Protein AF-A0A957UHZ8-F1 (afdb_monomer_lite)

pLDDT: mean 93.86, std 7.83, range [33.88, 98.44]

Foldseek 3Di:
DDDDDLLRVLCVVVVHDSQLLVLLVVCVVVVHDLVCCQPPVCVNSVNDHSVSSVSSVVSVVQVVVLVVLLVVLQVLCVVVVNDDPVLNVQSVVDPHPLLNCLSSLVSPDDDDFLQNVLVVLVLQVLLVCVQVVPDDPDDNLVVLVVSDDPSQPHSVSSVVNSVSNNVSVLCSNSVSVVVVVVCCVPPNDDDDDDDPPDDDPD

Sequence (202 aa):
MTILSHNQKIAKELNIPERQVTATAELLDAGNTLPFVARYRKEVTGGLDEEQIRTIQSQLELLRSLDERRTAIIASIEEQGKMTPELLATLNAAETKTALEDLYQPYKPKRRTRASMARERGLQPLADQILFQVRTKLAPEEVAAEFVSAEVPTVADALAGARDIVAELISDNPEVRRITREKALEWGSVSAGKIDDAEDER

Secondary structure (DSSP, 8-state):
-PPPPHHHHHHHHHTS-HHHHHHHHHHHHTT--HHHHHHH-TTTTTS--HHHHHHHHHHHHHHHHHHHHHHHHHHHHHHTT---HHHHHHHHH--SHHHHHHHHGGGS---S-HHHHHHHTT-HHHHHHHHTT---SS-HHHHHHTT--SSS-SHHHHHHHHHHHHHHHHHH-HHHHHHHHHHHHHH--------TT-----

Radius of gyration: 25.81 Å; chains: 1; bounding box: 59×28×70 Å

Structure (mmCIF, N/CA/C/O backbone):
data_AF-A0A957UHZ8-F1
#
_entry.id   AF-A0A957UHZ8-F1
#
loop_
_atom_site.group_PDB
_atom_site.id
_atom_site.type_symbol
_atom_site.label_atom_id
_atom_site.label_alt_id
_atom_site.label_comp_id
_atom_site.label_asym_id
_atom_site.label_entity_id
_atom_site.label_seq_id
_atom_site.pdbx_PDB_ins_code
_atom_site.Cartn_x
_atom_site.Cartn_y
_atom_site.Cartn_z
_atom_site.occupancy
_atom_site.B_iso_or_equiv
_atom_site.auth_seq_id
_atom_site.auth_comp_id
_atom_site.auth_asym_id
_atom_site.auth_atom_id
_atom_site.pdbx_PDB_model_num
ATOM 1 N N . MET A 1 1 ? 9.139 12.518 18.756 1.00 33.88 1 MET A N 1
ATOM 2 C CA . MET A 1 1 ? 7.664 12.439 18.808 1.00 33.88 1 MET A CA 1
ATOM 3 C C . MET A 1 1 ? 7.302 11.094 19.404 1.00 33.88 1 MET A C 1
ATOM 5 O O . MET A 1 1 ? 7.764 10.088 18.886 1.00 33.88 1 MET A O 1
ATOM 9 N N . THR A 1 2 ? 6.578 11.070 20.519 1.00 38.53 2 THR A N 1
ATOM 10 C CA . THR A 1 2 ? 6.126 9.818 21.140 1.00 38.53 2 THR A CA 1
ATOM 11 C C . THR A 1 2 ? 5.015 9.231 20.277 1.00 38.53 2 THR A C 1
ATOM 13 O O . THR A 1 2 ? 4.026 9.914 20.014 1.00 38.53 2 THR A O 1
ATOM 16 N N . ILE A 1 3 ? 5.186 8.000 19.798 1.00 56.94 3 ILE A N 1
ATOM 17 C CA . ILE A 1 3 ? 4.116 7.273 19.111 1.00 56.94 3 ILE A CA 1
ATOM 18 C C . ILE A 1 3 ? 3.029 7.010 20.158 1.00 56.94 3 ILE A C 1
ATOM 20 O O . ILE A 1 3 ? 3.291 6.351 21.161 1.00 56.94 3 ILE A O 1
ATOM 24 N N . LEU A 1 4 ? 1.838 7.581 19.957 1.00 71.00 4 LEU A N 1
ATOM 25 C CA . LEU A 1 4 ? 0.684 7.328 20.823 1.00 71.00 4 LEU A CA 1
ATOM 26 C C . LEU A 1 4 ? 0.333 5.837 20.777 1.00 71.00 4 LEU A C 1
ATOM 28 O O . LEU A 1 4 ? 0.300 5.248 19.691 1.00 71.00 4 LEU A O 1
ATOM 32 N N . SER A 1 5 ? 0.028 5.248 21.935 1.00 88.44 5 SER A N 1
ATOM 33 C CA . SER A 1 5 ? -0.507 3.884 22.002 1.00 88.44 5 SER A CA 1
ATOM 34 C C . SER A 1 5 ? -1.842 3.793 21.246 1.00 88.44 5 SER A C 1
ATOM 36 O O . SER A 1 5 ? -2.518 4.805 21.035 1.00 88.44 5 SER A O 1
ATOM 38 N N . HIS A 1 6 ? -2.264 2.588 20.847 1.00 93.06 6 HIS A N 1
ATOM 39 C CA . HIS A 1 6 ? -3.578 2.406 20.211 1.00 93.06 6 HIS A CA 1
ATOM 40 C C . HIS A 1 6 ? -4.708 2.974 21.071 1.00 93.06 6 HIS A C 1
ATOM 42 O O . HIS A 1 6 ? -5.556 3.707 20.567 1.00 93.06 6 HIS A O 1
ATOM 48 N N . ASN A 1 7 ? -4.652 2.735 22.381 1.00 94.25 7 ASN A N 1
ATOM 49 C CA . ASN A 1 7 ? -5.656 3.230 23.315 1.00 94.25 7 ASN A CA 1
ATOM 50 C C . ASN A 1 7 ? -5.695 4.763 23.342 1.00 94.25 7 ASN A C 1
ATOM 52 O O . ASN A 1 7 ? -6.776 5.341 23.345 1.00 94.25 7 ASN A O 1
ATOM 56 N N . GLN A 1 8 ? -4.537 5.429 23.286 1.00 94.12 8 GLN A N 1
ATOM 57 C CA . GLN A 1 8 ? -4.450 6.892 23.226 1.00 94.12 8 GLN A CA 1
ATOM 58 C C . GLN A 1 8 ? -5.010 7.471 21.929 1.00 94.12 8 GLN A C 1
ATOM 60 O O . GLN A 1 8 ? -5.693 8.496 21.964 1.00 94.12 8 GLN A O 1
ATOM 65 N N . LYS A 1 9 ? -4.730 6.829 20.788 1.00 92.69 9 LYS A N 1
ATOM 66 C CA . LYS A 1 9 ? -5.278 7.246 19.489 1.00 92.69 9 LYS A CA 1
ATOM 67 C C . LYS A 1 9 ? -6.803 7.172 19.502 1.00 92.69 9 LYS A C 1
ATOM 69 O O . LYS A 1 9 ? -7.460 8.176 19.249 1.00 92.69 9 LYS A O 1
ATOM 74 N N . ILE A 1 10 ? -7.345 6.028 19.914 1.00 95.19 10 ILE A N 1
ATOM 75 C CA . ILE A 1 10 ? -8.792 5.792 19.991 1.00 95.19 10 ILE A CA 1
ATOM 76 C C . ILE A 1 10 ? -9.453 6.744 20.991 1.00 95.19 10 ILE A C 1
ATOM 78 O O . ILE A 1 10 ? -10.485 7.336 20.692 1.00 95.19 10 ILE A O 1
ATOM 82 N N . ALA A 1 11 ? -8.849 6.942 22.164 1.00 95.75 11 ALA A N 1
ATOM 83 C CA . ALA A 1 11 ? -9.354 7.863 23.178 1.00 95.75 11 ALA A CA 1
ATOM 84 C C . ALA A 1 11 ? -9.486 9.292 22.639 1.00 95.75 11 ALA A C 1
ATOM 86 O O . ALA A 1 11 ? -10.496 9.958 22.867 1.00 95.75 11 ALA A O 1
ATOM 87 N N . LYS A 1 12 ? -8.483 9.748 21.881 1.00 94.38 12 LYS A N 1
ATOM 88 C CA . LYS A 1 12 ? -8.491 11.065 21.244 1.00 94.38 12 LYS A CA 1
ATOM 89 C C . LYS A 1 12 ? -9.538 11.163 20.131 1.00 94.38 12 LYS A C 1
ATOM 91 O O . LYS A 1 12 ? -10.229 12.172 20.065 1.00 94.38 12 LYS A O 1
ATOM 96 N N . GLU A 1 13 ? -9.659 10.144 19.282 1.00 92.19 13 GLU A N 1
ATOM 97 C CA . GLU A 1 13 ? -10.640 10.102 18.186 1.00 92.19 13 GLU A CA 1
ATOM 98 C C . GLU A 1 13 ? -12.085 10.090 18.692 1.00 92.19 13 GLU A C 1
ATOM 100 O O . GLU A 1 13 ? -12.929 10.809 18.166 1.00 92.19 13 GLU A O 1
ATOM 105 N N . LEU A 1 14 ? -12.360 9.310 19.738 1.00 92.88 14 LEU A N 1
ATOM 106 C CA . LEU A 1 14 ? -13.695 9.179 20.328 1.00 92.88 14 LEU A CA 1
ATOM 107 C C . LEU A 1 14 ? -13.991 10.238 21.395 1.00 92.88 14 LEU A C 1
ATOM 109 O O . LEU A 1 14 ? -15.103 10.284 21.914 1.00 92.88 14 LEU A O 1
ATOM 113 N N . ASN A 1 15 ? -13.012 11.087 21.721 1.00 94.94 15 ASN A N 1
ATOM 114 C CA . ASN A 1 15 ? -13.095 12.093 22.777 1.00 94.94 15 ASN A CA 1
ATOM 115 C C . ASN A 1 15 ? -13.554 11.506 24.132 1.00 94.94 15 ASN A C 1
ATOM 117 O O . ASN A 1 15 ? -14.429 12.052 24.808 1.00 94.94 15 ASN A O 1
ATOM 121 N N . ILE A 1 16 ? -12.953 10.381 24.531 1.00 95.00 16 ILE A N 1
ATOM 122 C CA . ILE A 1 16 ? -13.201 9.698 25.810 1.00 95.00 16 ILE A CA 1
ATOM 123 C C . ILE A 1 16 ? -11.889 9.482 26.581 1.00 95.00 16 ILE A C 1
ATOM 125 O O . ILE A 1 16 ? -10.815 9.451 25.983 1.00 95.00 16 ILE A O 1
ATOM 129 N N . PRO A 1 17 ? -11.926 9.319 27.916 1.00 95.81 17 PRO A N 1
ATOM 130 C CA . PRO A 1 17 ? -10.731 9.025 28.701 1.00 95.81 17 PRO A CA 1
ATOM 131 C C . PRO A 1 17 ? -9.998 7.748 28.254 1.00 95.81 17 PRO A C 1
ATOM 133 O O . PRO A 1 17 ? -10.604 6.681 28.167 1.00 95.81 17 PRO A O 1
ATOM 136 N N . GLU A 1 18 ? -8.668 7.818 28.112 1.00 95.75 18 GLU A N 1
ATOM 137 C CA . GLU A 1 18 ? -7.808 6.667 27.765 1.00 95.75 18 GLU A CA 1
ATOM 138 C C . GLU A 1 18 ? -8.056 5.452 28.666 1.00 95.75 18 GLU A C 1
ATOM 140 O O . GLU A 1 18 ? -8.147 4.328 28.182 1.00 95.75 18 GLU A O 1
ATOM 145 N N . ARG A 1 19 ? -8.261 5.678 29.970 1.00 95.81 19 ARG A N 1
ATOM 146 C CA . ARG A 1 19 ? -8.573 4.612 30.935 1.00 95.81 19 ARG A CA 1
ATOM 147 C C . ARG A 1 19 ? -9.793 3.769 30.544 1.00 95.81 19 ARG A C 1
ATOM 149 O O . ARG A 1 19 ? -9.798 2.576 30.819 1.00 95.81 19 ARG A O 1
ATOM 156 N N . GLN A 1 20 ? -10.811 4.368 29.916 1.00 96.12 20 GLN A N 1
ATOM 157 C CA . GLN A 1 20 ? -12.017 3.649 29.494 1.00 96.12 20 GLN A CA 1
ATOM 158 C C . GLN A 1 20 ? -11.725 2.764 28.283 1.00 96.12 20 GLN A C 1
ATOM 160 O O . GLN A 1 20 ? -12.187 1.625 28.227 1.00 96.12 20 GLN A O 1
ATOM 165 N N . VAL A 1 21 ? -10.909 3.260 27.348 1.00 97.06 21 VAL A N 1
ATOM 166 C CA . VAL A 1 21 ? -10.443 2.483 26.195 1.00 97.06 21 VAL A CA 1
ATOM 167 C C . VAL A 1 21 ? -9.577 1.318 26.657 1.00 97.06 21 VAL A C 1
ATOM 169 O O . VAL A 1 21 ? -9.840 0.188 26.261 1.00 97.06 21 VAL A O 1
ATOM 172 N N . THR A 1 22 ? -8.608 1.563 27.544 1.00 96.25 22 THR A N 1
ATOM 173 C CA . THR A 1 22 ? -7.728 0.522 28.095 1.00 96.25 22 THR A CA 1
ATOM 174 C C . THR A 1 22 ? -8.520 -0.568 28.813 1.00 96.25 22 THR A C 1
ATOM 176 O O . THR A 1 22 ? -8.363 -1.738 28.482 1.00 96.25 22 THR A O 1
ATOM 179 N N . ALA A 1 23 ? -9.437 -0.202 29.713 1.00 96.25 23 ALA A N 1
ATOM 180 C CA . ALA A 1 23 ? -10.270 -1.174 30.422 1.00 96.25 23 ALA A CA 1
ATOM 181 C C . ALA A 1 23 ? -11.162 -1.992 29.470 1.00 96.25 23 ALA A C 1
ATOM 183 O O . ALA A 1 23 ? -11.349 -3.195 29.651 1.00 96.25 23 ALA A O 1
ATOM 184 N N . THR A 1 24 ? -11.707 -1.351 28.431 1.00 96.62 24 THR A N 1
ATOM 185 C CA . THR A 1 24 ? -12.509 -2.037 27.408 1.00 96.62 24 THR A CA 1
ATOM 186 C C . THR A 1 24 ? -11.651 -2.995 26.582 1.00 96.62 24 THR A C 1
ATOM 188 O O . THR A 1 24 ? -12.060 -4.134 26.368 1.00 96.62 24 THR A O 1
ATOM 191 N N . ALA A 1 25 ? -10.453 -2.572 26.168 1.00 95.94 25 ALA A N 1
ATOM 192 C CA . ALA A 1 25 ? -9.502 -3.397 25.427 1.00 95.94 25 ALA A CA 1
ATOM 193 C C . ALA A 1 25 ? -9.112 -4.655 26.217 1.00 95.94 25 ALA A C 1
ATOM 195 O O . ALA A 1 25 ? -9.221 -5.755 25.690 1.00 95.94 25 ALA A O 1
ATOM 196 N N . GLU A 1 26 ? -8.756 -4.510 27.498 1.00 96.88 26 GLU A N 1
ATOM 197 C CA . GLU A 1 26 ? -8.402 -5.634 28.379 1.00 96.88 26 GLU A CA 1
ATOM 198 C C . GLU A 1 26 ? -9.543 -6.652 28.514 1.00 96.88 26 GLU A C 1
ATOM 200 O O . GLU A 1 26 ? -9.316 -7.862 28.490 1.00 96.88 26 GLU A O 1
ATOM 205 N N . LEU A 1 27 ? -10.789 -6.179 28.624 1.00 97.00 27 LEU A N 1
ATOM 206 C CA . LEU A 1 27 ? -11.956 -7.057 28.689 1.00 97.00 27 LEU A CA 1
ATOM 207 C C . LEU A 1 27 ? -12.171 -7.820 27.376 1.00 97.00 27 LEU A C 1
ATOM 209 O O . LEU A 1 27 ? -12.429 -9.025 27.417 1.00 97.00 27 LEU A O 1
ATOM 213 N N . LEU A 1 28 ? -12.064 -7.146 26.230 1.00 95.62 28 LEU A N 1
ATOM 214 C CA . LEU A 1 28 ? -12.201 -7.777 24.914 1.00 95.62 28 LEU A CA 1
ATOM 215 C C . LEU A 1 28 ? -11.072 -8.790 24.659 1.00 95.62 28 LEU A C 1
ATOM 217 O O . LEU A 1 28 ? -11.343 -9.907 24.225 1.00 95.62 28 LEU A O 1
ATOM 221 N N . ASP A 1 29 ? -9.833 -8.448 25.016 1.00 94.88 29 ASP A N 1
ATOM 222 C CA . ASP A 1 29 ? -8.658 -9.319 24.884 1.00 94.88 29 ASP A CA 1
ATOM 223 C C . ASP A 1 29 ? -8.744 -10.562 25.780 1.00 94.88 29 ASP A C 1
ATOM 225 O O . ASP A 1 29 ? -8.282 -11.638 25.406 1.00 94.88 29 ASP A O 1
ATOM 229 N N . ALA A 1 30 ? -9.407 -10.451 26.935 1.00 96.25 30 ALA A N 1
ATOM 230 C CA . ALA A 1 30 ? -9.733 -11.586 27.797 1.00 96.25 30 ALA A CA 1
ATOM 231 C C . ALA A 1 30 ? -10.861 -12.487 27.239 1.00 96.25 30 ALA A C 1
ATOM 233 O O . ALA A 1 30 ? -11.326 -13.393 27.932 1.00 96.25 30 ALA A O 1
ATOM 234 N N . GLY A 1 31 ? -11.327 -12.244 26.009 1.00 95.38 31 GLY A N 1
ATOM 235 C CA . GLY A 1 31 ? -12.342 -13.044 25.322 1.00 95.38 31 GLY A CA 1
ATOM 236 C C . GLY A 1 31 ? -13.781 -12.717 25.723 1.00 95.38 31 GLY A C 1
ATOM 237 O O . GLY A 1 31 ? -14.696 -13.479 25.403 1.00 95.38 31 GLY A O 1
ATOM 238 N N . ASN A 1 32 ? -14.018 -11.605 26.429 1.00 96.69 32 ASN A N 1
ATOM 239 C CA . ASN A 1 32 ? -15.379 -11.201 26.769 1.00 96.69 32 ASN A CA 1
ATOM 240 C C . ASN A 1 32 ? -16.107 -10.682 25.526 1.00 96.69 32 ASN A C 1
ATOM 242 O O . ASN A 1 32 ? -15.601 -9.836 24.794 1.00 96.69 32 ASN A O 1
ATOM 246 N N . THR A 1 33 ? -17.340 -11.145 25.319 1.00 95.94 33 THR A N 1
ATOM 247 C CA . THR A 1 33 ? -18.163 -10.666 24.202 1.00 95.94 33 THR A CA 1
ATOM 248 C C . THR A 1 33 ? -18.635 -9.232 24.430 1.00 95.94 33 THR A C 1
ATOM 250 O O . THR A 1 33 ? -18.906 -8.819 25.560 1.00 95.94 33 THR A O 1
ATOM 253 N N . LEU A 1 34 ? -18.818 -8.487 23.344 1.00 94.38 34 LEU A N 1
ATOM 254 C CA . LEU A 1 34 ? -19.314 -7.115 23.383 1.00 94.38 34 LEU A CA 1
ATOM 255 C C . LEU A 1 34 ? -20.647 -6.965 24.158 1.00 94.38 34 LEU A C 1
ATOM 257 O O . LEU A 1 34 ? -20.700 -6.113 25.050 1.00 94.38 34 LEU A O 1
ATOM 261 N N . PRO A 1 35 ? -21.684 -7.815 23.955 1.00 94.88 35 PRO A N 1
ATOM 262 C CA . PRO A 1 35 ? -22.909 -7.738 24.755 1.00 94.88 35 PRO A CA 1
ATOM 263 C C . PRO A 1 35 ? -22.677 -8.002 26.247 1.00 94.88 35 PRO A C 1
ATOM 265 O O . PRO A 1 35 ? -23.354 -7.415 27.092 1.00 94.88 35 PRO A O 1
ATOM 268 N N . PHE A 1 36 ? -21.720 -8.871 26.593 1.00 96.62 36 PHE A N 1
ATOM 269 C CA . PHE A 1 36 ? -21.365 -9.131 2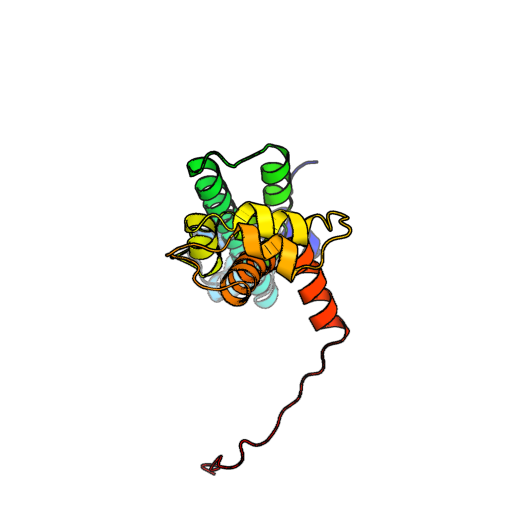7.987 1.00 96.62 36 PHE A CA 1
ATOM 270 C C . PHE A 1 36 ? -20.691 -7.914 28.629 1.00 96.62 36 PHE A C 1
ATOM 272 O O . PHE A 1 36 ? -21.067 -7.522 29.734 1.00 96.62 36 PHE A O 1
ATOM 279 N N . VAL A 1 37 ? -19.737 -7.286 27.938 1.00 96.38 37 VAL A N 1
ATOM 280 C CA . VAL A 1 37 ? -19.046 -6.086 28.431 1.00 96.38 37 VAL A CA 1
ATOM 281 C C . VAL A 1 37 ? -20.041 -4.941 28.639 1.00 96.38 37 VAL A C 1
ATOM 283 O O . VAL A 1 37 ? -20.096 -4.379 29.734 1.00 96.38 37 VAL A O 1
ATOM 286 N N . ALA A 1 38 ? -20.889 -4.664 27.644 1.00 95.06 38 ALA A N 1
ATOM 287 C CA . ALA A 1 38 ? -21.876 -3.584 27.700 1.00 95.06 38 ALA A CA 1
ATOM 288 C C . ALA A 1 38 ? -22.896 -3.756 28.843 1.00 95.06 38 ALA A C 1
ATOM 290 O O . ALA A 1 38 ? -23.311 -2.777 29.464 1.00 95.06 38 ALA A O 1
ATOM 291 N N . ARG A 1 39 ? -23.292 -5.000 29.155 1.00 94.75 39 ARG A N 1
ATOM 292 C CA . ARG A 1 39 ? -24.293 -5.290 30.198 1.00 94.75 39 ARG A CA 1
ATOM 293 C C . ARG A 1 39 ? -23.704 -5.445 31.597 1.00 94.75 39 ARG A C 1
ATOM 295 O O . ARG A 1 39 ? -24.297 -4.957 32.553 1.00 94.75 39 ARG A O 1
ATOM 302 N N . TYR A 1 40 ? -22.573 -6.137 31.732 1.00 96.44 40 TYR A N 1
ATOM 303 C CA . TYR A 1 40 ? -22.076 -6.616 33.031 1.00 96.44 40 TYR A CA 1
ATOM 304 C C . TYR A 1 40 ? -20.762 -5.969 33.480 1.00 96.44 40 TYR A C 1
ATOM 306 O O . TYR A 1 40 ? -20.332 -6.188 34.613 1.00 96.44 40 TYR A O 1
ATOM 314 N N . ARG A 1 41 ? -20.104 -5.173 32.627 1.00 96.62 41 ARG A N 1
ATOM 315 C CA . ARG A 1 41 ? -18.826 -4.505 32.942 1.00 96.62 41 ARG A CA 1
ATOM 316 C C . ARG A 1 41 ? -18.894 -2.982 32.844 1.00 96.62 41 ARG A C 1
ATOM 318 O O . ARG A 1 41 ? -17.856 -2.332 32.781 1.00 96.62 41 ARG A O 1
ATOM 325 N N . LYS A 1 42 ? -20.099 -2.414 32.921 1.00 93.44 42 LYS A N 1
ATOM 326 C CA . LYS A 1 42 ? -20.349 -0.973 32.779 1.00 93.44 42 LYS A CA 1
ATOM 327 C C . LYS A 1 42 ? -19.543 -0.104 33.754 1.00 93.44 42 LYS A C 1
ATOM 329 O O . LYS A 1 42 ? -19.023 0.929 33.358 1.00 93.44 42 LYS A O 1
ATOM 334 N N . GLU A 1 43 ? -19.378 -0.539 35.002 1.00 93.69 43 GLU A N 1
ATOM 335 C CA . GLU A 1 43 ? -18.558 0.185 35.989 1.00 93.69 43 GLU A CA 1
ATOM 336 C C . GLU A 1 43 ? -17.068 0.195 35.617 1.00 93.69 43 GLU A C 1
ATOM 338 O O . GLU A 1 43 ? -16.384 1.204 35.766 1.00 93.69 43 GLU A O 1
ATOM 343 N N . VAL A 1 44 ? -16.571 -0.921 35.073 1.00 92.88 44 VAL A N 1
ATOM 344 C CA . VAL A 1 44 ? -15.162 -1.089 34.682 1.00 92.88 44 VAL A CA 1
ATOM 345 C C . VAL A 1 44 ? -14.845 -0.264 33.434 1.00 92.88 44 VAL A C 1
ATOM 347 O O . VAL A 1 44 ? -13.798 0.371 33.364 1.00 92.88 44 VAL A O 1
ATOM 350 N N . THR A 1 45 ? -15.771 -0.212 32.472 1.00 93.81 45 THR A N 1
ATOM 351 C CA . THR A 1 45 ? -15.643 0.619 31.265 1.00 93.81 45 THR A CA 1
ATOM 352 C C . THR A 1 45 ? -15.966 2.095 31.519 1.00 93.81 45 THR A C 1
ATOM 354 O O . THR A 1 45 ? -15.784 2.926 30.635 1.00 93.81 45 THR A O 1
ATOM 357 N N . GLY A 1 46 ? -16.427 2.458 32.720 1.00 93.19 46 GLY A N 1
ATOM 358 C CA . GLY A 1 46 ? -16.796 3.827 33.075 1.00 93.19 46 GLY A CA 1
ATOM 359 C C . GLY A 1 46 ? -18.069 4.322 32.384 1.00 93.19 46 GLY A C 1
ATOM 360 O O . GLY A 1 46 ? -18.183 5.513 32.108 1.00 93.19 46 GLY A O 1
ATOM 361 N N . GLY A 1 47 ? -19.012 3.425 32.101 1.00 93.75 47 GLY A N 1
ATOM 362 C CA . GLY A 1 47 ? -20.340 3.770 31.604 1.00 93.75 47 GLY A CA 1
ATOM 363 C C . GLY A 1 47 ? -20.536 3.657 30.095 1.00 93.75 47 GLY A C 1
ATOM 364 O O . GLY A 1 47 ? -21.632 3.994 29.651 1.00 93.75 47 GLY A O 1
ATOM 365 N N . LEU A 1 48 ? -19.534 3.186 29.341 1.00 95.56 48 LEU A N 1
ATOM 366 C CA . LEU A 1 48 ? -19.613 3.082 27.879 1.00 95.56 48 LEU A CA 1
ATOM 367 C C . LEU A 1 48 ? -20.790 2.212 27.424 1.00 95.56 48 LEU A C 1
ATOM 369 O O . LEU A 1 48 ? -21.057 1.156 28.008 1.00 95.56 48 LEU A O 1
ATOM 373 N N . ASP A 1 49 ? -21.470 2.662 26.373 1.00 94.19 49 ASP A N 1
ATOM 374 C CA . ASP A 1 49 ? -22.555 1.920 25.739 1.00 94.19 49 ASP A CA 1
ATOM 375 C C . ASP A 1 49 ? -22.056 0.915 24.685 1.00 94.19 49 ASP A C 1
ATOM 377 O O . ASP A 1 49 ? -20.862 0.782 24.400 1.00 94.19 49 ASP A O 1
ATOM 381 N N . GLU A 1 50 ? -22.998 0.153 24.131 1.00 95.31 50 GLU A N 1
ATOM 382 C CA . GLU A 1 50 ? -22.708 -0.912 23.175 1.00 95.31 50 GLU A CA 1
ATOM 383 C C . GLU A 1 50 ? -22.068 -0.397 21.871 1.00 95.31 50 GLU A C 1
ATOM 385 O O . GLU A 1 50 ? -21.186 -1.054 21.313 1.00 95.31 50 GLU A O 1
ATOM 390 N N . GLU A 1 51 ? -22.481 0.775 21.389 1.00 95.38 51 GLU A N 1
ATOM 391 C CA . GLU A 1 51 ? -21.979 1.375 20.151 1.00 95.38 51 GLU A CA 1
ATOM 392 C C . GLU A 1 51 ? -20.557 1.920 20.337 1.00 95.38 51 GLU A C 1
ATOM 394 O O . GLU A 1 51 ? -19.677 1.695 19.499 1.00 95.38 51 GLU A O 1
ATOM 399 N N . GLN A 1 52 ? -20.289 2.547 21.482 1.00 95.44 52 GLN A N 1
ATOM 400 C CA . GLN A 1 52 ? -18.954 3.002 21.859 1.00 95.44 52 GLN A CA 1
ATOM 401 C C . GLN A 1 52 ? -17.981 1.826 21.991 1.00 95.44 52 GLN A C 1
ATOM 403 O O . GLN A 1 52 ? -16.882 1.872 21.435 1.00 95.44 52 GLN A O 1
ATOM 408 N N . ILE A 1 53 ? -18.387 0.741 22.662 1.00 96.62 53 ILE A N 1
ATOM 409 C CA . ILE A 1 53 ? -17.563 -0.472 22.794 1.00 96.62 53 ILE A CA 1
ATOM 410 C C . ILE A 1 53 ? -17.299 -1.102 21.419 1.00 96.62 53 ILE A C 1
ATOM 412 O O . ILE A 1 53 ? -16.164 -1.483 21.136 1.00 96.62 53 ILE A O 1
ATOM 416 N N . ARG A 1 54 ? -18.308 -1.162 20.536 1.00 97.06 54 ARG A N 1
ATOM 417 C CA . ARG A 1 54 ? -18.154 -1.646 19.150 1.00 97.06 54 ARG A CA 1
ATOM 418 C C . ARG A 1 54 ? -17.133 -0.833 18.367 1.00 97.06 54 ARG A C 1
ATOM 420 O O . ARG A 1 54 ? -16.320 -1.396 17.633 1.00 97.06 54 ARG A O 1
ATOM 427 N N . THR A 1 55 ? -17.181 0.484 18.525 1.00 96.88 55 THR A N 1
ATOM 428 C CA . THR A 1 55 ? -16.267 1.404 17.848 1.00 96.88 55 THR A CA 1
ATOM 429 C C . THR A 1 55 ? -14.839 1.218 18.357 1.00 96.88 55 THR A C 1
ATOM 431 O O . THR A 1 55 ? -13.925 1.073 17.549 1.00 96.88 55 THR A O 1
ATOM 434 N N . ILE A 1 56 ? -14.645 1.116 19.678 1.00 96.81 56 ILE A N 1
ATOM 435 C CA . ILE A 1 56 ? -13.339 0.805 20.282 1.00 96.81 56 ILE A CA 1
ATOM 436 C C . ILE A 1 56 ? -12.800 -0.525 19.750 1.00 96.81 56 ILE A C 1
ATOM 438 O O . ILE A 1 56 ? -11.654 -0.577 19.311 1.00 96.81 56 ILE A O 1
ATOM 442 N N . GLN A 1 57 ? -13.621 -1.580 19.749 1.00 96.56 57 GLN A N 1
ATOM 443 C CA . GLN A 1 57 ? -13.236 -2.894 19.235 1.00 96.56 57 GLN A CA 1
ATOM 444 C C . GLN A 1 57 ? -12.762 -2.804 17.778 1.00 96.56 57 GLN A C 1
ATOM 446 O O . GLN A 1 57 ? -11.660 -3.243 17.457 1.00 96.56 57 GLN A O 1
ATOM 451 N N . SER A 1 58 ? -13.566 -2.183 16.915 1.00 96.38 58 SER A N 1
ATOM 452 C CA . SER A 1 58 ? -13.270 -2.070 15.482 1.00 96.38 58 SER A CA 1
ATOM 453 C C . SER A 1 58 ? -11.984 -1.276 15.227 1.00 96.38 58 SER A C 1
ATOM 455 O O . SER A 1 58 ? -11.156 -1.680 14.410 1.00 96.38 58 SER A O 1
ATOM 457 N N . GLN A 1 59 ? -11.769 -0.176 15.958 1.00 95.44 59 GLN A N 1
ATOM 458 C CA . GLN A 1 59 ? -10.549 0.626 15.836 1.00 95.44 59 GLN A CA 1
ATOM 459 C C . GLN A 1 59 ? -9.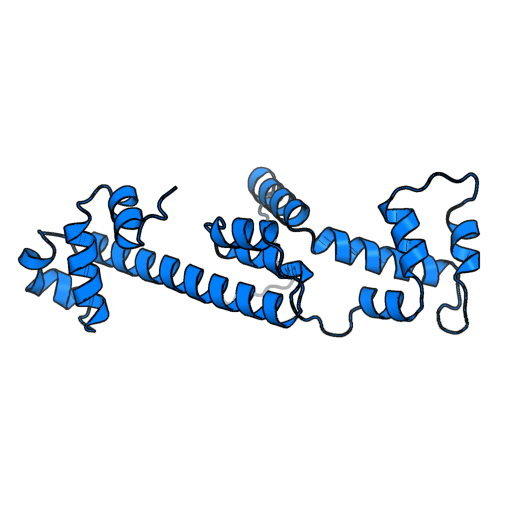313 -0.110 16.373 1.00 95.44 59 GLN A C 1
ATOM 461 O O . GLN A 1 59 ? -8.244 -0.025 15.769 1.00 95.44 59 GLN A O 1
ATOM 466 N N . LEU A 1 60 ? -9.437 -0.869 17.469 1.00 95.25 60 LEU A N 1
ATOM 467 C CA . LEU A 1 60 ? -8.349 -1.714 17.976 1.00 95.25 60 LEU A CA 1
ATOM 468 C C . LEU A 1 60 ? -7.947 -2.770 16.947 1.00 95.25 60 LEU A C 1
ATOM 470 O O . LEU A 1 60 ? -6.759 -2.926 16.668 1.00 95.25 60 LEU A O 1
ATOM 474 N N . GLU A 1 61 ? -8.919 -3.473 16.367 1.00 94.88 61 GLU A N 1
ATOM 475 C CA . GLU A 1 61 ? -8.690 -4.476 15.322 1.00 94.88 61 GLU A CA 1
ATOM 476 C C . GLU A 1 61 ? -8.032 -3.851 14.080 1.00 94.88 61 GLU A C 1
ATOM 478 O O . GLU A 1 61 ? -7.064 -4.394 13.532 1.00 94.88 61 GLU A O 1
ATOM 483 N N . LEU A 1 62 ? -8.487 -2.667 13.660 1.00 94.44 62 LEU A N 1
ATOM 484 C CA . LEU A 1 62 ? -7.897 -1.929 12.545 1.00 94.44 62 LEU A CA 1
ATOM 485 C C . LEU A 1 62 ? -6.432 -1.553 12.812 1.00 94.44 62 LEU A C 1
ATOM 487 O O . LEU A 1 62 ? -5.574 -1.818 11.969 1.00 94.44 62 LEU A O 1
ATOM 491 N N . LEU A 1 63 ? -6.140 -0.963 13.972 1.00 94.44 63 LEU A N 1
ATOM 492 C CA . LEU A 1 63 ? -4.793 -0.519 14.338 1.00 94.44 63 LEU A CA 1
ATOM 493 C C . LEU A 1 63 ? -3.835 -1.699 14.544 1.00 94.44 63 LEU A C 1
ATOM 495 O O . LEU A 1 63 ? -2.712 -1.673 14.048 1.00 94.44 63 LEU A O 1
ATOM 499 N N . ARG A 1 64 ? -4.282 -2.778 15.197 1.00 94.88 64 ARG A N 1
ATOM 500 C CA . ARG A 1 64 ? -3.485 -4.008 15.355 1.00 94.88 64 ARG A CA 1
ATOM 501 C C . ARG A 1 64 ? -3.155 -4.638 14.011 1.00 94.88 64 ARG A C 1
ATOM 503 O O . ARG A 1 64 ? -1.996 -4.920 13.734 1.00 94.88 64 ARG A O 1
ATOM 510 N N . SER A 1 65 ? -4.148 -4.777 13.137 1.00 95.88 65 SER A N 1
ATOM 511 C CA . SER A 1 65 ? -3.919 -5.342 11.806 1.00 95.88 65 SER A CA 1
ATOM 512 C C . SER A 1 65 ? -3.075 -4.435 10.899 1.00 95.88 65 SER A C 1
ATOM 514 O O . SER A 1 65 ? -2.428 -4.924 9.973 1.00 95.88 65 SER A O 1
ATOM 516 N N . LEU A 1 66 ? -3.057 -3.118 11.139 1.00 95.94 66 LEU A N 1
ATOM 517 C CA . LEU A 1 66 ? -2.113 -2.196 10.504 1.00 95.94 66 LEU A CA 1
ATOM 518 C C . LEU A 1 66 ? -0.676 -2.470 10.974 1.00 95.94 66 LEU A C 1
ATOM 520 O O . LEU A 1 66 ? 0.219 -2.588 10.138 1.00 95.94 66 LEU A O 1
ATOM 524 N N . ASP A 1 67 ? -0.460 -2.604 12.282 1.00 95.75 67 ASP A N 1
ATOM 525 C CA . ASP A 1 67 ? 0.851 -2.870 12.884 1.00 95.75 67 ASP A CA 1
ATOM 526 C C . ASP A 1 67 ? 1.415 -4.241 12.492 1.00 95.75 67 ASP A C 1
ATOM 528 O O . ASP A 1 67 ? 2.589 -4.354 12.127 1.00 95.75 67 ASP A O 1
ATOM 532 N N . GLU A 1 68 ? 0.576 -5.278 12.493 1.00 96.94 68 GLU A N 1
ATOM 533 C CA . GLU A 1 68 ? 0.927 -6.613 11.997 1.00 96.94 68 GLU A CA 1
ATOM 534 C C . GLU A 1 68 ? 1.380 -6.545 10.539 1.00 96.94 68 GLU A C 1
ATOM 536 O O . GLU A 1 68 ? 2.436 -7.070 10.172 1.00 96.94 68 GLU A O 1
ATOM 541 N N . ARG A 1 69 ? 0.614 -5.837 9.699 1.00 97.69 69 ARG A N 1
ATOM 542 C CA . ARG A 1 69 ? 0.955 -5.690 8.287 1.00 97.69 69 ARG A CA 1
ATOM 543 C C . ARG A 1 69 ? 2.238 -4.887 8.090 1.00 97.69 69 ARG A C 1
ATOM 545 O O . ARG A 1 69 ? 3.061 -5.283 7.265 1.00 97.69 69 ARG A O 1
ATOM 552 N N . ARG A 1 70 ? 2.437 -3.810 8.857 1.00 98.00 70 ARG A N 1
ATOM 553 C CA . ARG A 1 70 ? 3.675 -3.015 8.851 1.00 98.00 70 ARG A CA 1
ATOM 554 C C . ARG A 1 70 ? 4.876 -3.890 9.189 1.00 98.00 70 ARG A C 1
ATOM 556 O O . ARG A 1 70 ? 5.859 -3.870 8.456 1.00 98.00 70 ARG A O 1
ATOM 563 N N . THR A 1 71 ? 4.770 -4.690 10.245 1.00 98.00 71 THR A N 1
ATOM 564 C CA . THR A 1 71 ? 5.836 -5.592 10.701 1.00 98.00 71 THR A CA 1
ATOM 565 C C . THR A 1 71 ? 6.197 -6.610 9.621 1.00 98.00 71 THR A C 1
ATOM 567 O O . THR A 1 71 ? 7.371 -6.778 9.300 1.00 98.00 71 THR A O 1
ATOM 570 N N . ALA A 1 72 ? 5.195 -7.231 8.991 1.00 98.00 72 ALA A N 1
ATOM 571 C CA . ALA A 1 72 ? 5.413 -8.179 7.899 1.00 98.00 72 ALA A CA 1
ATOM 572 C C . ALA A 1 72 ? 6.088 -7.533 6.673 1.00 98.00 72 ALA A C 1
ATOM 574 O O . ALA A 1 72 ? 6.957 -8.141 6.050 1.00 98.00 72 ALA A O 1
ATOM 575 N N . ILE A 1 73 ? 5.704 -6.299 6.328 1.00 98.06 73 ILE A N 1
ATOM 576 C CA . ILE A 1 73 ? 6.311 -5.537 5.228 1.00 98.06 73 ILE A CA 1
ATOM 577 C C . ILE A 1 73 ? 7.770 -5.196 5.539 1.00 98.06 73 ILE A C 1
ATOM 579 O O . ILE A 1 73 ? 8.633 -5.439 4.698 1.00 98.06 73 ILE A O 1
ATOM 583 N N . ILE A 1 74 ? 8.049 -4.672 6.736 1.00 98.19 74 ILE A N 1
ATOM 584 C CA . ILE A 1 74 ? 9.409 -4.341 7.185 1.00 98.19 74 ILE A CA 1
ATOM 585 C C . ILE A 1 74 ? 10.299 -5.581 7.082 1.00 98.19 74 ILE A C 1
ATOM 587 O O . ILE A 1 74 ? 11.308 -5.532 6.382 1.00 98.19 74 ILE A O 1
ATOM 591 N N . ALA A 1 75 ? 9.870 -6.706 7.662 1.00 98.00 75 ALA A N 1
ATOM 592 C CA . ALA A 1 75 ? 10.620 -7.959 7.623 1.00 98.00 75 ALA A CA 1
ATOM 593 C C . ALA A 1 75 ? 10.893 -8.433 6.183 1.00 98.00 75 ALA A C 1
ATOM 595 O O . ALA A 1 75 ? 12.018 -8.796 5.849 1.00 98.00 75 ALA A O 1
ATOM 596 N N . SER A 1 76 ? 9.889 -8.367 5.299 1.00 97.62 76 SER A N 1
ATOM 597 C CA . SER A 1 76 ? 10.040 -8.757 3.890 1.00 97.62 76 SER A CA 1
ATOM 598 C C . SER A 1 76 ? 11.047 -7.887 3.127 1.00 97.62 76 SER A C 1
ATOM 600 O O . SER A 1 76 ? 11.726 -8.383 2.229 1.00 97.62 76 SER A O 1
ATOM 602 N N . ILE A 1 77 ? 11.140 -6.593 3.442 1.00 97.25 77 ILE A N 1
ATOM 603 C CA . ILE A 1 77 ? 12.086 -5.663 2.806 1.00 97.25 77 ILE A CA 1
ATOM 604 C C . ILE A 1 77 ? 13.497 -5.828 3.396 1.00 97.25 77 ILE A C 1
ATOM 606 O O . ILE A 1 77 ? 14.490 -5.746 2.666 1.00 97.25 77 ILE A O 1
ATOM 610 N N . GLU A 1 78 ? 13.596 -6.074 4.704 1.00 97.62 78 GLU A N 1
ATOM 611 C CA . GLU A 1 78 ? 14.856 -6.362 5.398 1.00 97.62 78 GLU A CA 1
ATOM 612 C C . GLU A 1 78 ? 15.497 -7.658 4.894 1.00 97.62 78 GLU A C 1
ATOM 614 O O . GLU A 1 78 ? 16.692 -7.663 4.603 1.00 97.62 78 GLU A O 1
ATOM 619 N N . GLU A 1 79 ? 14.711 -8.718 4.685 1.00 97.38 79 GLU A N 1
ATOM 620 C CA . GLU A 1 79 ? 15.179 -9.991 4.117 1.00 97.38 79 GLU A CA 1
ATOM 621 C C . GLU A 1 79 ? 15.793 -9.818 2.715 1.00 97.38 79 GLU A C 1
ATOM 623 O O . GLU A 1 79 ? 16.747 -10.502 2.350 1.00 97.38 79 GLU A O 1
ATOM 628 N N . GLN A 1 80 ? 15.305 -8.845 1.939 1.00 95.00 80 GLN A N 1
ATOM 629 C CA . GLN A 1 80 ? 15.850 -8.500 0.621 1.00 95.00 80 GLN A CA 1
ATOM 630 C C . GLN A 1 80 ? 17.105 -7.610 0.689 1.00 95.00 80 GLN A C 1
ATOM 632 O O . GLN A 1 80 ? 17.691 -7.295 -0.351 1.00 95.00 80 GLN A O 1
ATOM 637 N N . GLY A 1 81 ? 17.499 -7.145 1.880 1.00 96.75 81 GLY A N 1
ATOM 638 C CA . GLY A 1 81 ? 18.599 -6.196 2.068 1.00 96.75 81 GLY A CA 1
ATOM 639 C C . GLY A 1 81 ? 18.331 -4.823 1.442 1.00 96.75 81 GLY A C 1
ATOM 640 O O . GLY A 1 81 ? 19.269 -4.129 1.051 1.00 96.75 81 GLY A O 1
ATOM 641 N N . LYS A 1 82 ? 17.055 -4.444 1.279 1.00 96.31 82 LYS A N 1
ATOM 642 C CA . LYS A 1 82 ? 16.633 -3.191 0.621 1.00 96.31 82 LYS A CA 1
ATOM 643 C C . LYS A 1 82 ? 16.159 -2.111 1.593 1.00 96.31 82 LYS A C 1
ATOM 645 O O . LYS A 1 82 ? 15.814 -1.018 1.149 1.00 96.31 82 LYS A O 1
ATOM 650 N N . MET A 1 83 ? 16.131 -2.404 2.892 1.00 97.69 83 MET A N 1
ATOM 651 C CA . MET A 1 83 ? 15.687 -1.451 3.904 1.00 97.69 83 MET A CA 1
ATOM 652 C C . MET A 1 83 ? 16.684 -0.297 4.049 1.00 97.69 83 MET A C 1
ATOM 654 O O . MET A 1 83 ? 17.885 -0.523 4.185 1.00 97.69 83 MET A O 1
ATOM 658 N N . THR A 1 84 ? 16.175 0.935 4.075 1.00 97.25 84 THR A N 1
ATOM 659 C CA . THR A 1 84 ? 16.953 2.134 4.420 1.00 97.25 84 THR A CA 1
ATOM 660 C C . THR A 1 84 ? 16.336 2.831 5.635 1.00 97.25 84 THR A C 1
ATOM 662 O O . THR A 1 84 ? 15.142 2.646 5.898 1.00 97.25 84 THR A O 1
ATOM 665 N N . PRO A 1 85 ? 17.102 3.649 6.381 1.00 97.38 85 PRO A N 1
ATOM 666 C CA . PRO A 1 85 ? 16.560 4.421 7.500 1.00 97.38 85 PRO A CA 1
ATOM 667 C C . PRO A 1 85 ? 15.365 5.305 7.106 1.00 97.38 85 PRO A C 1
ATOM 669 O O . PRO A 1 85 ? 14.394 5.408 7.855 1.00 97.38 85 PRO A O 1
ATOM 672 N N . GLU A 1 86 ? 15.402 5.901 5.914 1.00 96.38 86 GLU A N 1
ATOM 673 C CA . GLU A 1 86 ? 14.347 6.769 5.383 1.00 96.38 86 GLU A CA 1
ATOM 674 C C . GLU A 1 86 ? 13.079 5.974 5.051 1.00 96.38 86 GLU A C 1
ATOM 676 O O . GLU A 1 86 ? 11.966 6.402 5.374 1.00 96.38 86 GLU A O 1
ATOM 681 N N . LEU A 1 87 ? 13.229 4.790 4.449 1.00 95.44 87 LEU A N 1
ATOM 682 C CA . LEU A 1 87 ? 12.104 3.908 4.146 1.00 95.44 87 LEU A CA 1
ATOM 683 C C . LEU A 1 87 ? 11.454 3.382 5.428 1.00 95.44 87 LEU A C 1
ATOM 685 O O . LEU A 1 87 ? 10.230 3.422 5.553 1.00 95.44 87 LEU A O 1
ATOM 689 N N . LEU A 1 88 ? 12.261 2.955 6.403 1.00 97.56 88 LEU A N 1
ATOM 690 C CA . LEU A 1 88 ? 11.778 2.499 7.704 1.00 97.56 88 LEU A CA 1
ATOM 691 C C . LEU A 1 88 ? 10.996 3.604 8.426 1.00 97.56 88 LEU A C 1
ATOM 693 O O . LEU A 1 88 ? 9.911 3.354 8.952 1.00 97.56 88 LEU A O 1
ATOM 697 N N . ALA A 1 89 ? 11.513 4.835 8.424 1.00 96.62 89 ALA A N 1
ATOM 698 C CA . ALA A 1 89 ? 10.811 5.984 8.989 1.00 96.62 89 ALA A CA 1
ATOM 699 C C . ALA A 1 89 ? 9.457 6.217 8.297 1.00 96.62 89 ALA A C 1
ATOM 701 O O . ALA A 1 89 ? 8.450 6.425 8.973 1.00 96.62 89 ALA A O 1
ATOM 702 N N . THR A 1 90 ? 9.416 6.111 6.967 1.00 95.75 90 THR A N 1
ATOM 703 C CA . THR A 1 90 ? 8.190 6.300 6.176 1.00 95.75 90 THR A CA 1
ATOM 704 C C . THR A 1 90 ? 7.159 5.193 6.433 1.00 95.75 90 THR A C 1
ATOM 706 O O . THR A 1 90 ? 5.978 5.483 6.614 1.00 95.75 90 THR A O 1
ATOM 709 N N . LEU A 1 91 ? 7.587 3.929 6.534 1.00 96.38 91 LEU A N 1
ATOM 710 C CA . LEU A 1 91 ? 6.723 2.793 6.888 1.00 96.38 91 LEU A CA 1
ATOM 711 C C . LEU A 1 91 ? 6.145 2.931 8.304 1.00 96.38 91 LEU A C 1
ATOM 713 O O . LEU A 1 91 ? 4.964 2.655 8.524 1.00 96.38 91 LEU A O 1
ATOM 717 N N . ASN A 1 92 ? 6.951 3.394 9.261 1.00 95.31 92 ASN A N 1
ATOM 718 C CA . ASN A 1 92 ? 6.504 3.662 10.630 1.00 95.31 92 ASN A CA 1
ATOM 719 C C . ASN A 1 92 ? 5.525 4.838 10.716 1.00 95.31 92 ASN A C 1
ATOM 721 O O . ASN A 1 92 ? 4.625 4.818 11.554 1.00 95.31 92 ASN A O 1
ATOM 725 N N . ALA A 1 93 ? 5.668 5.831 9.838 1.00 94.06 93 ALA A N 1
ATOM 726 C CA . ALA A 1 93 ? 4.760 6.969 9.747 1.00 94.06 93 ALA A CA 1
ATOM 727 C C . ALA A 1 93 ? 3.457 6.664 8.984 1.00 94.06 93 ALA A C 1
ATOM 729 O O . ALA A 1 93 ? 2.521 7.455 9.050 1.00 94.06 93 ALA A O 1
ATOM 730 N N . ALA A 1 94 ? 3.366 5.544 8.261 1.00 93.50 94 ALA A N 1
ATOM 731 C CA . ALA A 1 94 ? 2.179 5.209 7.482 1.00 93.50 94 ALA A CA 1
ATOM 732 C C . ALA A 1 94 ? 0.964 4.907 8.381 1.00 93.50 94 ALA A C 1
ATOM 734 O O . ALA A 1 94 ? 0.973 3.973 9.192 1.00 93.50 94 ALA A O 1
ATOM 735 N N . GLU A 1 95 ? -0.102 5.689 8.187 1.00 91.75 95 GLU A N 1
ATOM 736 C CA . GLU A 1 95 ? -1.331 5.648 8.995 1.00 91.75 95 GLU A CA 1
ATOM 737 C C . GLU A 1 95 ? -2.410 4.711 8.438 1.00 91.75 95 GLU A C 1
ATOM 739 O O . GLU A 1 95 ? -3.371 4.388 9.131 1.00 91.75 95 GLU A O 1
ATOM 744 N N . THR A 1 96 ? -2.268 4.247 7.193 1.00 92.81 96 THR A N 1
ATOM 745 C CA . THR A 1 96 ? -3.264 3.385 6.542 1.00 92.81 96 THR A CA 1
ATOM 746 C C . THR A 1 96 ? -2.623 2.160 5.909 1.00 92.81 96 THR A C 1
ATOM 748 O O . THR A 1 96 ? -1.477 2.196 5.455 1.00 92.81 96 THR A O 1
ATOM 751 N N . LYS A 1 97 ? -3.394 1.069 5.816 1.00 94.88 97 LYS A N 1
ATOM 752 C CA . LYS A 1 97 ? -2.960 -0.147 5.112 1.00 94.88 97 LYS A CA 1
ATOM 753 C C . LYS A 1 97 ? -2.641 0.147 3.649 1.00 94.88 97 LYS A C 1
ATOM 755 O O . LYS A 1 97 ? -1.661 -0.365 3.130 1.00 94.88 97 LYS A O 1
ATOM 760 N N . THR A 1 98 ? -3.420 1.013 3.005 1.00 94.31 98 THR A N 1
ATOM 761 C CA . THR A 1 98 ? -3.180 1.428 1.618 1.00 94.31 98 THR A CA 1
ATOM 762 C C . THR A 1 98 ? -1.824 2.110 1.453 1.00 94.31 98 THR A C 1
ATOM 764 O O . THR A 1 98 ? -1.085 1.758 0.540 1.00 94.31 98 THR A O 1
ATOM 767 N N . ALA A 1 99 ? -1.468 3.035 2.351 1.00 93.75 99 ALA A N 1
ATOM 768 C CA . ALA A 1 99 ? -0.162 3.692 2.314 1.00 93.75 99 ALA A CA 1
ATOM 769 C C . ALA A 1 99 ? 0.987 2.691 2.525 1.00 93.75 99 ALA A C 1
ATOM 771 O O . ALA A 1 99 ? 1.992 2.758 1.823 1.00 93.75 99 ALA A O 1
ATOM 772 N N . LEU A 1 100 ? 0.821 1.725 3.438 1.00 96.62 100 LEU A N 1
ATOM 773 C CA . LEU A 1 100 ? 1.789 0.637 3.608 1.00 96.62 100 LEU A CA 1
ATOM 774 C C . LEU A 1 100 ? 1.941 -0.209 2.338 1.00 96.62 100 LEU A C 1
ATOM 776 O O . LEU A 1 100 ? 3.065 -0.499 1.938 1.00 96.62 100 LEU A O 1
ATOM 780 N N . GLU A 1 101 ? 0.837 -0.593 1.693 1.00 95.62 101 GLU A N 1
ATOM 781 C CA . GLU A 1 101 ? 0.890 -1.376 0.454 1.00 95.62 101 GLU A CA 1
ATOM 782 C C . GLU A 1 101 ? 1.563 -0.610 -0.682 1.00 95.62 101 GLU A C 1
ATOM 784 O O . GLU A 1 101 ? 2.343 -1.202 -1.421 1.00 9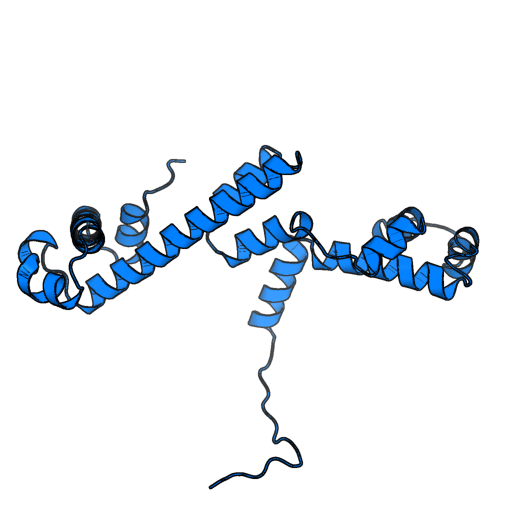5.62 101 GLU A O 1
ATOM 789 N N . ASP A 1 102 ? 1.310 0.693 -0.813 1.00 94.56 102 ASP A N 1
ATOM 790 C CA . ASP A 1 102 ? 1.979 1.506 -1.827 1.00 94.56 102 ASP A CA 1
ATOM 791 C C . ASP A 1 102 ? 3.490 1.557 -1.601 1.00 94.56 102 ASP A C 1
ATOM 793 O O . ASP A 1 102 ? 4.245 1.378 -2.551 1.00 94.56 102 ASP A O 1
ATOM 797 N N . LEU A 1 103 ? 3.938 1.744 -0.354 1.00 95.44 103 LEU A N 1
ATOM 798 C CA . LEU A 1 103 ? 5.363 1.727 -0.003 1.00 95.44 103 LEU A CA 1
ATOM 799 C C . LEU A 1 103 ? 5.996 0.350 -0.223 1.00 95.44 103 LEU A C 1
ATOM 801 O O . LEU A 1 103 ? 7.157 0.261 -0.611 1.00 95.44 103 LEU A O 1
ATOM 805 N N . TYR A 1 104 ? 5.246 -0.726 0.017 1.00 95.88 104 TYR A N 1
ATOM 806 C CA . TYR A 1 104 ? 5.719 -2.094 -0.175 1.00 95.88 104 TYR A CA 1
ATOM 807 C C . TYR A 1 104 ? 5.749 -2.526 -1.644 1.00 95.88 104 TYR A C 1
ATOM 809 O O . TYR A 1 104 ? 6.512 -3.420 -2.007 1.00 95.88 104 TYR A O 1
ATOM 817 N N . GLN A 1 105 ? 4.937 -1.905 -2.500 1.00 93.50 105 GLN A N 1
ATOM 818 C CA . GLN A 1 105 ? 4.716 -2.320 -3.883 1.00 93.50 105 GLN A CA 1
ATOM 819 C C . GLN A 1 105 ? 6.012 -2.558 -4.695 1.00 93.50 105 GLN A C 1
ATOM 821 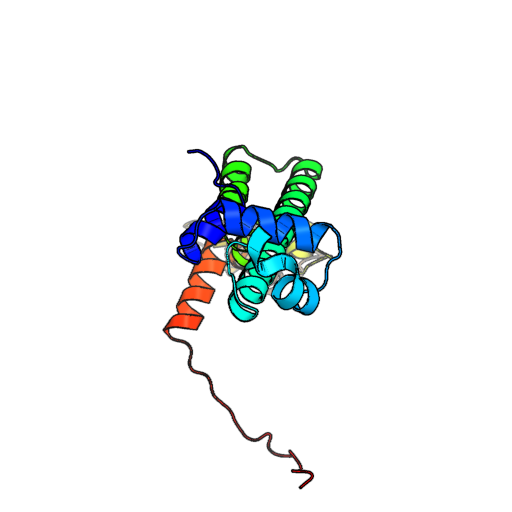O O . GLN A 1 105 ? 6.081 -3.598 -5.358 1.00 93.50 105 GLN A O 1
ATOM 826 N N . PRO A 1 106 ? 7.061 -1.708 -4.619 1.00 91.25 106 PRO A N 1
ATOM 827 C CA . PRO A 1 106 ? 8.330 -1.943 -5.322 1.00 91.25 106 PRO A CA 1
ATOM 828 C C . PRO A 1 106 ? 9.117 -3.173 -4.840 1.00 91.25 106 PRO A C 1
ATOM 830 O O . PRO A 1 106 ? 9.950 -3.697 -5.576 1.00 91.25 106 PRO A O 1
ATOM 833 N N . TYR A 1 107 ? 8.870 -3.628 -3.611 1.00 93.31 107 TYR A N 1
ATOM 834 C CA . TYR A 1 107 ? 9.592 -4.721 -2.945 1.00 93.31 107 TYR A CA 1
ATOM 835 C C . TYR A 1 107 ? 8.787 -6.017 -2.891 1.00 93.31 107 TYR A C 1
ATOM 837 O O . TYR A 1 107 ? 9.284 -7.052 -2.445 1.00 93.31 107 TYR A O 1
ATOM 845 N N . LYS A 1 108 ? 7.519 -5.972 -3.299 1.00 92.38 108 LYS A N 1
ATOM 846 C CA . LYS A 1 108 ? 6.647 -7.137 -3.294 1.00 92.38 108 LYS A CA 1
ATOM 847 C C . LYS A 1 108 ? 7.190 -8.169 -4.287 1.00 92.38 108 LYS A C 1
ATOM 849 O O . LYS A 1 108 ? 7.336 -7.829 -5.461 1.00 92.38 108 LYS A O 1
ATOM 854 N N . PRO A 1 109 ? 7.451 -9.425 -3.876 1.00 87.00 109 PRO A N 1
ATOM 855 C CA . PRO A 1 109 ? 7.918 -10.458 -4.792 1.00 87.00 109 PRO A CA 1
ATOM 856 C C . PRO A 1 109 ? 6.965 -10.613 -5.980 1.00 87.00 109 PRO A C 1
ATOM 858 O O . PRO A 1 109 ? 5.768 -10.861 -5.807 1.00 87.00 109 PRO A O 1
ATOM 861 N N . LYS A 1 110 ? 7.493 -10.456 -7.196 1.00 85.00 110 LYS A N 1
ATOM 862 C CA . LYS A 1 110 ? 6.710 -10.547 -8.431 1.00 85.00 110 LYS A CA 1
ATOM 863 C C . LYS A 1 110 ? 6.986 -11.860 -9.144 1.00 85.00 110 LYS A C 1
ATOM 865 O O . LYS A 1 110 ? 8.128 -12.295 -9.266 1.00 85.00 110 LYS A O 1
ATOM 870 N N . ARG A 1 111 ? 5.922 -12.476 -9.667 1.00 85.75 111 ARG A N 1
ATOM 871 C CA . ARG A 1 111 ? 6.063 -13.496 -10.716 1.00 85.75 111 ARG A CA 1
ATOM 872 C C . ARG A 1 111 ? 6.682 -12.847 -11.954 1.00 85.75 111 ARG A C 1
ATOM 874 O O . ARG A 1 111 ? 6.581 -11.636 -12.111 1.00 85.75 111 ARG A O 1
ATOM 881 N N . ARG A 1 112 ? 7.267 -13.655 -12.839 1.00 91.38 112 ARG A N 1
ATOM 882 C CA . ARG A 1 112 ? 7.834 -13.218 -14.125 1.00 91.38 112 ARG A CA 1
ATOM 883 C C . ARG A 1 112 ? 6.863 -12.263 -14.847 1.00 91.38 112 ARG A C 1
ATOM 885 O O . ARG A 1 112 ? 5.787 -12.689 -15.264 1.00 91.38 112 ARG A O 1
ATOM 892 N N . THR A 1 113 ? 7.221 -10.980 -14.935 1.00 94.00 113 THR A N 1
ATOM 893 C CA . THR A 1 113 ? 6.415 -9.921 -15.566 1.00 94.00 113 THR A CA 1
ATOM 894 C C . THR A 1 113 ? 6.943 -9.623 -16.965 1.00 94.00 113 THR A C 1
ATOM 896 O O . THR A 1 113 ? 8.067 -9.989 -17.313 1.00 94.00 113 THR A O 1
ATOM 899 N N . ARG A 1 114 ? 6.151 -8.922 -17.787 1.00 95.94 114 ARG A N 1
ATOM 900 C CA . ARG A 1 114 ? 6.636 -8.440 -19.092 1.00 95.94 114 ARG A CA 1
ATOM 901 C C . ARG A 1 114 ? 7.866 -7.539 -18.936 1.00 95.94 114 ARG A C 1
ATOM 903 O O . ARG A 1 114 ? 8.833 -7.698 -19.673 1.00 95.94 114 ARG A O 1
ATOM 910 N N . ALA A 1 115 ? 7.871 -6.685 -17.912 1.00 96.12 115 ALA A N 1
ATOM 911 C CA . ALA A 1 115 ? 9.016 -5.857 -17.556 1.00 96.12 115 ALA A CA 1
ATOM 912 C C . ALA A 1 115 ? 10.227 -6.687 -17.099 1.00 96.12 115 ALA A C 1
ATOM 914 O O . ALA A 1 115 ? 11.336 -6.432 -17.557 1.00 96.12 115 ALA A O 1
ATOM 915 N N . SER A 1 116 ? 10.049 -7.703 -16.241 1.00 95.00 116 SER A N 1
ATOM 916 C CA . SER A 1 116 ? 11.169 -8.558 -15.814 1.00 95.00 116 SER A CA 1
ATOM 917 C C . SER A 1 116 ? 11.785 -9.303 -17.000 1.00 95.00 116 SER A C 1
ATOM 919 O O . SER A 1 116 ? 13.002 -9.319 -17.141 1.00 95.00 116 SER A O 1
ATOM 921 N N . MET A 1 117 ? 10.953 -9.821 -17.908 1.00 96.50 117 MET A N 1
ATOM 922 C CA . MET A 1 117 ? 11.409 -10.439 -19.155 1.00 96.50 117 MET A CA 1
ATOM 923 C C . MET A 1 117 ? 12.142 -9.450 -20.065 1.00 96.50 117 MET A C 1
ATOM 925 O O . MET A 1 117 ? 13.156 -9.801 -20.657 1.00 96.50 117 MET A O 1
ATOM 929 N N . ALA A 1 118 ? 11.658 -8.214 -20.180 1.00 97.50 118 ALA A N 1
ATOM 930 C CA . ALA A 1 118 ? 12.331 -7.177 -20.954 1.00 97.50 118 ALA A CA 1
ATOM 931 C C . ALA A 1 118 ? 13.701 -6.802 -20.353 1.00 97.50 118 ALA A C 1
ATOM 933 O O . ALA A 1 118 ? 14.656 -6.595 -21.101 1.00 97.50 118 ALA A O 1
ATOM 934 N N . ARG A 1 119 ? 13.833 -6.772 -19.017 1.00 96.81 119 ARG A N 1
ATOM 935 C CA . ARG A 1 119 ? 15.128 -6.574 -18.337 1.00 96.81 119 ARG A CA 1
ATOM 936 C C . ARG A 1 119 ? 16.091 -7.730 -18.599 1.00 96.81 119 ARG A C 1
ATOM 938 O O . ARG A 1 119 ? 17.246 -7.471 -18.913 1.00 96.81 119 ARG A O 1
ATOM 945 N N . GLU A 1 120 ? 15.613 -8.975 -18.518 1.00 96.31 120 GLU A N 1
ATOM 946 C CA . GLU A 1 120 ? 16.397 -10.178 -18.856 1.00 96.31 120 GLU A CA 1
ATOM 947 C C . GLU A 1 120 ? 16.936 -10.120 -20.296 1.00 96.31 120 GLU A C 1
ATOM 949 O O . GLU A 1 120 ? 18.071 -10.512 -20.540 1.00 96.31 120 GLU A O 1
ATOM 954 N N . ARG A 1 121 ? 16.160 -9.544 -21.222 1.00 97.19 121 ARG A N 1
ATOM 955 C CA . ARG A 1 121 ? 16.541 -9.313 -22.627 1.00 97.19 121 ARG A CA 1
ATOM 956 C C . ARG A 1 121 ? 17.430 -8.082 -22.854 1.00 97.19 121 ARG A C 1
ATOM 958 O O . ARG A 1 121 ? 17.682 -7.716 -23.997 1.00 97.19 121 ARG A O 1
ATOM 965 N N . GLY A 1 122 ? 17.880 -7.410 -21.793 1.00 97.19 122 GLY A N 1
ATOM 966 C CA . GLY A 1 122 ? 18.805 -6.277 -21.884 1.00 97.19 122 GLY A CA 1
ATOM 967 C C . GLY A 1 122 ? 18.170 -4.933 -22.257 1.00 97.19 122 GLY A C 1
ATOM 968 O O . GLY A 1 122 ? 18.890 -4.013 -22.631 1.00 97.19 122 GLY A O 1
ATOM 969 N N . LEU A 1 123 ? 16.847 -4.770 -22.132 1.00 98.44 123 LEU A N 1
ATOM 970 C CA . LEU A 1 123 ? 16.145 -3.536 -22.533 1.00 98.44 123 LEU A CA 1
ATOM 971 C C . LEU A 1 123 ? 16.128 -2.430 -21.460 1.00 98.44 123 LEU A C 1
ATOM 973 O O . LEU A 1 123 ? 15.552 -1.366 -21.688 1.00 98.44 123 LEU A O 1
ATOM 977 N N . GLN A 1 124 ? 16.763 -2.643 -20.300 1.00 98.06 124 GLN A N 1
ATOM 978 C CA . GLN A 1 124 ? 16.831 -1.638 -19.229 1.00 98.06 124 GLN A CA 1
ATOM 979 C C . GLN A 1 124 ? 17.467 -0.308 -19.684 1.00 98.06 124 GLN A C 1
ATOM 981 O O . GLN A 1 124 ? 16.861 0.725 -19.414 1.00 98.06 124 GLN A O 1
ATOM 986 N N . PRO A 1 125 ? 18.590 -0.273 -20.434 1.00 97.81 125 PRO A N 1
ATOM 987 C CA . PRO A 1 125 ? 19.176 0.999 -20.862 1.00 97.81 125 PRO A CA 1
ATOM 988 C C . PRO A 1 125 ? 18.264 1.797 -21.807 1.00 97.81 125 PRO A C 1
ATOM 990 O O . PRO A 1 125 ? 18.234 3.023 -21.739 1.00 97.81 125 PRO A O 1
ATOM 993 N N . LEU A 1 126 ? 17.483 1.121 -22.659 1.00 97.81 126 LEU A N 1
ATOM 994 C CA . LEU A 1 126 ? 16.487 1.781 -23.510 1.00 97.81 126 LEU A CA 1
ATOM 995 C C . LEU A 1 126 ? 15.332 2.350 -22.671 1.00 97.81 126 LEU A C 1
ATOM 997 O O . LEU A 1 126 ? 14.894 3.477 -22.898 1.00 97.81 126 LEU A O 1
ATOM 1001 N N . ALA A 1 127 ? 14.868 1.600 -21.668 1.00 98.06 127 ALA A N 1
ATOM 1002 C CA . ALA A 1 127 ? 13.859 2.070 -20.722 1.00 98.06 127 ALA A CA 1
ATOM 1003 C C . ALA A 1 127 ? 14.343 3.283 -19.909 1.00 98.06 127 ALA A C 1
ATOM 1005 O O . ALA A 1 127 ? 13.587 4.236 -19.731 1.00 98.06 127 ALA A O 1
ATOM 1006 N N . ASP A 1 128 ? 15.603 3.285 -19.472 1.00 97.31 128 ASP A N 1
ATOM 1007 C CA . ASP A 1 128 ? 16.214 4.394 -18.735 1.00 97.31 128 ASP A CA 1
ATOM 1008 C C . ASP A 1 128 ? 16.280 5.664 -19.591 1.00 97.31 128 ASP A C 1
ATOM 1010 O O . ASP A 1 128 ? 15.964 6.749 -19.106 1.00 97.31 128 ASP A O 1
ATOM 1014 N N . GLN A 1 129 ? 16.607 5.549 -20.883 1.00 96.25 129 GLN A N 1
ATOM 1015 C CA . GLN A 1 129 ? 16.577 6.698 -21.795 1.00 96.25 129 GLN A CA 1
ATOM 1016 C C . GLN A 1 129 ? 15.178 7.317 -21.905 1.00 96.25 129 GLN A C 1
ATOM 1018 O O . GLN A 1 129 ? 15.047 8.544 -21.870 1.00 96.25 129 GLN A O 1
ATOM 1023 N N . ILE A 1 130 ? 14.136 6.478 -21.983 1.00 95.44 130 ILE A N 1
ATOM 1024 C CA . ILE A 1 130 ? 12.738 6.927 -21.973 1.00 95.44 130 ILE A CA 1
ATOM 1025 C C . ILE A 1 130 ? 12.412 7.592 -20.632 1.00 95.44 130 ILE A C 1
ATOM 1027 O O . ILE A 1 130 ? 11.867 8.693 -20.606 1.00 95.44 130 ILE A O 1
ATOM 1031 N N . LEU A 1 131 ? 12.747 6.955 -19.511 1.00 95.31 131 LEU A N 1
ATOM 1032 C CA . LEU A 1 131 ? 12.390 7.438 -18.179 1.00 95.31 131 LEU A CA 1
ATOM 1033 C C . LEU A 1 131 ? 13.073 8.770 -17.838 1.00 95.31 131 LEU A C 1
ATOM 1035 O O . LEU A 1 131 ? 12.415 9.692 -17.360 1.00 95.31 131 LEU A O 1
ATOM 1039 N N . PHE A 1 132 ? 14.372 8.889 -18.114 1.00 95.19 132 PHE A N 1
ATOM 1040 C CA . PHE A 1 132 ? 15.159 10.092 -17.831 1.00 95.19 132 PHE A CA 1
ATOM 1041 C C . PHE A 1 132 ? 15.038 11.172 -18.906 1.00 95.19 132 PHE A C 1
ATOM 1043 O O . PHE A 1 132 ? 15.652 12.230 -18.770 1.00 95.19 132 PHE A O 1
ATOM 1050 N N . GLN A 1 133 ? 14.241 10.929 -19.954 1.00 93.62 133 GLN A N 1
ATOM 1051 C CA . GLN A 1 133 ? 14.018 11.876 -21.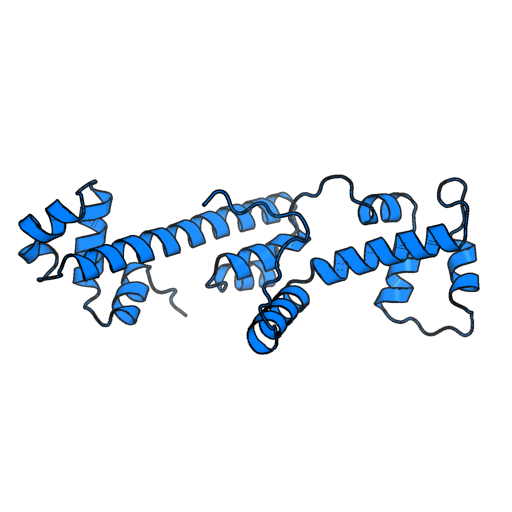048 1.00 93.62 133 GLN A CA 1
ATOM 1052 C C . GLN A 1 133 ? 15.348 12.353 -21.658 1.00 93.62 133 GLN A C 1
ATOM 1054 O O . GLN A 1 133 ? 15.573 13.551 -21.868 1.00 93.62 133 GLN A O 1
ATOM 1059 N N . VAL A 1 134 ? 16.262 11.406 -21.905 1.00 92.88 134 VAL A N 1
ATOM 1060 C CA . VAL A 1 134 ? 17.600 11.697 -22.435 1.00 92.88 134 VAL A CA 1
ATOM 1061 C C . VAL A 1 134 ? 17.467 12.377 -23.795 1.00 92.88 134 VAL A C 1
ATOM 1063 O O . VAL A 1 134 ? 16.815 11.874 -24.708 1.00 92.88 134 VAL A O 1
ATOM 1066 N N . ARG A 1 135 ? 18.090 13.551 -23.940 1.00 92.69 135 ARG A N 1
ATOM 1067 C CA . ARG A 1 135 ? 18.020 14.321 -25.185 1.00 92.69 135 ARG A CA 1
ATOM 1068 C C . ARG A 1 135 ? 18.985 13.755 -26.217 1.00 92.69 135 ARG A C 1
ATOM 1070 O O . ARG A 1 135 ? 20.187 13.686 -25.978 1.00 92.69 135 ARG A O 1
ATOM 1077 N N . THR A 1 136 ? 18.458 13.449 -27.393 1.00 91.94 136 THR A N 1
ATOM 1078 C CA . THR A 1 136 ? 19.221 13.001 -28.559 1.00 91.94 136 THR A CA 1
ATOM 1079 C C . THR A 1 136 ? 18.660 13.640 -29.830 1.00 91.94 136 THR A C 1
ATOM 1081 O O . THR A 1 136 ? 17.555 14.181 -29.828 1.00 91.94 136 THR A O 1
ATOM 1084 N N . LYS A 1 137 ? 19.453 13.629 -30.906 1.00 94.62 137 LYS A N 1
ATOM 1085 C CA . LYS A 1 137 ? 19.016 14.039 -32.251 1.00 94.62 137 LYS A CA 1
ATOM 1086 C C . LYS A 1 137 ? 18.421 12.881 -33.057 1.00 94.62 137 LYS A C 1
ATOM 1088 O O . LYS A 1 137 ? 17.856 13.132 -34.113 1.00 94.62 137 LYS A O 1
ATOM 1093 N N . LEU A 1 138 ? 18.601 11.653 -32.576 1.00 93.81 138 LEU A N 1
ATOM 1094 C CA . LEU A 1 138 ? 18.101 10.440 -33.210 1.00 93.81 138 LEU A CA 1
ATOM 1095 C C . LEU A 1 138 ? 16.601 10.281 -32.954 1.00 93.81 138 LEU A C 1
ATOM 1097 O O . LEU A 1 138 ? 16.106 10.641 -31.881 1.00 93.81 138 LEU A O 1
ATOM 1101 N N . ALA A 1 139 ? 15.890 9.713 -33.920 1.00 93.75 139 ALA A N 1
ATOM 1102 C CA . ALA A 1 139 ? 14.526 9.254 -33.720 1.00 93.75 139 ALA A CA 1
ATOM 1103 C C . ALA A 1 139 ? 14.494 8.077 -32.719 1.00 93.75 139 ALA A C 1
ATOM 1105 O O . ALA A 1 139 ? 15.467 7.319 -32.625 1.00 93.75 139 ALA A O 1
ATOM 1106 N N . PRO A 1 140 ? 13.390 7.877 -31.973 1.00 93.38 140 PRO A N 1
ATOM 1107 C CA . PRO A 1 140 ? 13.262 6.762 -31.031 1.00 93.38 140 PRO A CA 1
ATOM 1108 C C . PRO A 1 140 ? 13.553 5.390 -31.651 1.00 93.38 140 PRO A C 1
ATOM 1110 O O . PRO A 1 140 ? 14.149 4.530 -31.006 1.00 93.38 140 PRO A O 1
ATOM 1113 N N . GLU A 1 141 ? 13.157 5.190 -32.906 1.00 96.12 141 GLU A N 1
ATOM 1114 C CA . GLU A 1 141 ? 13.379 3.962 -33.666 1.00 96.12 141 GLU A CA 1
ATOM 1115 C C . GLU A 1 141 ? 14.865 3.722 -33.959 1.00 96.12 141 GLU A C 1
ATOM 1117 O O . GLU A 1 141 ? 15.316 2.581 -33.914 1.00 96.12 141 GLU A O 1
ATOM 1122 N N . GLU A 1 142 ? 15.632 4.785 -34.219 1.00 96.44 142 GLU A N 1
ATOM 1123 C CA . GLU A 1 142 ? 17.074 4.703 -34.479 1.00 96.44 142 GLU A CA 1
ATOM 1124 C C . GLU A 1 142 ? 17.842 4.327 -33.210 1.00 96.44 142 GLU A C 1
ATOM 1126 O O . GLU A 1 142 ? 18.731 3.484 -33.256 1.00 96.44 142 GLU A O 1
ATOM 1131 N N . VAL A 1 143 ? 17.452 4.887 -32.061 1.00 95.75 143 VAL A N 1
ATOM 1132 C CA . VAL A 1 143 ? 18.015 4.506 -30.755 1.00 95.75 143 VAL A CA 1
ATOM 1133 C C . VAL A 1 143 ? 17.675 3.053 -30.423 1.00 95.75 143 VAL A C 1
ATOM 1135 O O . VAL A 1 143 ? 18.524 2.290 -29.971 1.00 95.75 143 VAL A O 1
ATOM 1138 N N . ALA A 1 144 ? 16.426 2.646 -30.653 1.00 96.94 144 ALA A N 1
ATOM 1139 C CA . ALA A 1 144 ? 15.965 1.296 -30.349 1.00 96.94 144 ALA A CA 1
ATOM 1140 C C . ALA A 1 144 ? 16.563 0.220 -31.275 1.00 96.94 144 ALA A C 1
ATOM 1142 O O . ALA A 1 144 ? 16.593 -0.950 -30.891 1.00 96.94 144 ALA A O 1
ATOM 1143 N N . ALA A 1 145 ? 17.071 0.588 -32.456 1.00 97.31 145 ALA A N 1
ATOM 1144 C CA . ALA A 1 145 ? 17.729 -0.340 -33.377 1.00 97.31 145 ALA A CA 1
ATOM 1145 C C . ALA A 1 145 ? 18.962 -1.023 -32.759 1.00 97.31 145 ALA A C 1
ATOM 1147 O O . ALA A 1 145 ? 19.227 -2.183 -33.067 1.00 97.31 145 ALA A O 1
ATOM 1148 N N . GLU A 1 146 ? 19.662 -0.355 -31.836 1.00 96.12 146 GLU A N 1
ATOM 1149 C CA . GLU A 1 146 ? 20.816 -0.915 -31.114 1.00 96.12 146 GLU A CA 1
ATOM 1150 C C . GLU A 1 146 ? 20.441 -2.071 -30.170 1.00 96.12 146 GLU A C 1
ATOM 1152 O O . GLU A 1 146 ? 21.302 -2.849 -29.765 1.00 96.12 146 GLU A O 1
ATOM 1157 N N . PHE A 1 147 ? 19.155 -2.206 -29.834 1.00 97.25 147 PHE A N 1
ATOM 1158 C CA . PHE A 1 147 ? 18.638 -3.201 -28.892 1.00 97.25 147 PHE A CA 1
ATOM 1159 C C . PHE A 1 147 ? 17.984 -4.408 -29.584 1.00 97.25 147 PHE A C 1
ATOM 1161 O O . PHE A 1 147 ? 17.452 -5.294 -28.910 1.00 97.25 147 PHE A O 1
ATOM 1168 N N . VAL A 1 148 ? 18.012 -4.462 -30.920 1.00 97.50 148 VAL A N 1
ATOM 1169 C CA . VAL A 1 148 ? 17.506 -5.605 -31.690 1.00 97.50 148 VAL A CA 1
ATOM 1170 C C . VAL A 1 148 ? 18.451 -6.796 -31.534 1.00 97.50 148 VAL A C 1
ATOM 1172 O O . VAL A 1 148 ? 19.665 -6.687 -31.698 1.00 97.50 148 VAL A O 1
ATOM 1175 N N . SER A 1 149 ? 17.889 -7.961 -31.225 1.00 96.56 149 SER A N 1
ATOM 1176 C CA . SER A 1 149 ? 18.627 -9.205 -31.002 1.00 96.56 149 SER A CA 1
ATOM 1177 C C . SER A 1 149 ? 17.789 -10.425 -31.395 1.00 96.56 149 SER A C 1
ATOM 1179 O O . SER A 1 149 ? 16.626 -10.301 -31.772 1.00 96.56 149 SER A O 1
ATOM 1181 N N . ALA A 1 150 ? 18.344 -11.635 -31.274 1.00 96.31 150 ALA A N 1
ATOM 1182 C CA . ALA A 1 150 ? 17.573 -12.862 -31.498 1.00 96.31 150 ALA A CA 1
ATOM 1183 C C . ALA A 1 150 ? 16.368 -12.996 -30.540 1.00 96.31 150 ALA A C 1
ATOM 1185 O O . ALA A 1 150 ? 15.347 -13.569 -30.912 1.00 96.31 150 ALA A O 1
ATOM 1186 N N . GLU A 1 151 ? 16.468 -12.448 -29.323 1.00 95.06 151 GLU A N 1
ATOM 1187 C CA . GLU A 1 151 ? 15.386 -12.462 -28.326 1.00 95.06 151 GLU A CA 1
ATOM 1188 C C . GLU A 1 151 ? 14.447 -11.247 -28.422 1.00 95.06 151 GLU A C 1
ATOM 1190 O O . GLU A 1 151 ? 13.353 -11.257 -27.846 1.00 95.06 151 GLU A O 1
ATOM 1195 N N . VAL A 1 152 ? 14.864 -10.208 -29.153 1.00 97.38 152 VAL A N 1
ATOM 1196 C CA . VAL A 1 152 ? 14.119 -8.968 -29.418 1.00 97.38 152 VAL A CA 1
ATOM 1197 C C . VAL A 1 152 ? 14.176 -8.697 -30.929 1.00 97.38 152 VAL A C 1
ATOM 1199 O O . VAL A 1 152 ? 15.003 -7.901 -31.376 1.00 97.38 152 VAL A O 1
ATOM 1202 N N . PRO A 1 153 ? 13.355 -9.391 -31.739 1.00 97.25 153 PRO A N 1
ATOM 1203 C CA . PRO A 1 153 ? 13.574 -9.480 -33.186 1.00 97.25 153 PRO A CA 1
ATOM 1204 C C . PRO A 1 153 ? 13.363 -8.175 -33.954 1.00 97.25 153 PRO A C 1
ATOM 1206 O O . PRO A 1 153 ? 13.861 -8.032 -35.071 1.00 97.25 153 PRO A O 1
ATOM 1209 N N . THR A 1 154 ? 12.602 -7.232 -33.396 1.00 98.38 154 THR A N 1
ATOM 1210 C CA . THR A 1 154 ? 12.256 -5.983 -34.077 1.00 98.38 154 THR A CA 1
ATOM 1211 C C . THR A 1 154 ? 12.443 -4.758 -33.187 1.00 98.38 154 THR A C 1
ATOM 1213 O O . THR A 1 154 ? 12.380 -4.827 -31.960 1.00 98.38 154 THR A O 1
ATOM 1216 N N . VAL A 1 155 ? 12.599 -3.594 -33.825 1.00 98.31 155 VAL A N 1
ATOM 1217 C CA . VAL A 1 155 ? 12.593 -2.282 -33.151 1.00 98.31 155 VAL A CA 1
ATOM 1218 C C . VAL A 1 155 ? 11.305 -2.077 -32.345 1.00 98.31 155 VAL A C 1
ATOM 1220 O O . VAL A 1 155 ? 11.333 -1.534 -31.241 1.00 98.31 155 VAL A O 1
ATOM 1223 N N . ALA A 1 156 ? 10.170 -2.549 -32.871 1.00 98.25 156 ALA A N 1
ATOM 1224 C CA . ALA A 1 156 ? 8.889 -2.476 -32.181 1.00 98.25 156 ALA A CA 1
ATOM 1225 C C . ALA A 1 156 ? 8.889 -3.305 -30.887 1.00 98.25 156 ALA A C 1
ATOM 1227 O O . ALA A 1 156 ? 8.402 -2.820 -29.866 1.00 98.25 156 ALA A O 1
ATOM 1228 N N . ASP A 1 157 ? 9.487 -4.501 -30.900 1.00 98.12 157 ASP A N 1
ATOM 1229 C CA . ASP A 1 157 ? 9.629 -5.344 -29.706 1.00 98.12 157 ASP A CA 1
ATOM 1230 C C . ASP A 1 157 ? 10.538 -4.691 -28.658 1.00 98.12 157 ASP A C 1
ATOM 1232 O O . ASP A 1 157 ? 10.224 -4.724 -27.465 1.00 98.12 157 ASP A O 1
ATOM 1236 N N . ALA A 1 158 ? 11.630 -4.050 -29.090 1.00 98.31 158 ALA A N 1
ATOM 1237 C CA . ALA A 1 158 ? 12.534 -3.322 -28.200 1.00 98.31 158 ALA A CA 1
ATOM 1238 C C . ALA A 1 158 ? 11.810 -2.162 -27.499 1.00 98.31 158 ALA A C 1
ATOM 1240 O O . ALA A 1 158 ? 11.844 -2.049 -26.270 1.00 98.31 158 ALA A O 1
ATOM 1241 N N . LEU A 1 159 ? 11.085 -1.339 -28.264 1.00 98.19 159 LEU A N 1
ATOM 1242 C CA . LEU A 1 159 ? 10.289 -0.236 -27.723 1.00 98.19 159 LEU A CA 1
ATOM 1243 C C . LEU A 1 159 ? 9.156 -0.733 -26.818 1.00 98.19 159 LEU A C 1
ATOM 1245 O O . LEU A 1 159 ? 8.905 -0.129 -25.777 1.00 98.19 159 LEU A O 1
ATOM 1249 N N . ALA A 1 160 ? 8.472 -1.819 -27.183 1.00 98.31 160 ALA A N 1
ATOM 1250 C CA . ALA A 1 160 ? 7.412 -2.403 -26.367 1.00 98.31 160 ALA A CA 1
ATOM 1251 C C . ALA A 1 160 ? 7.951 -2.918 -25.024 1.00 98.31 160 ALA A C 1
ATOM 1253 O O . ALA A 1 160 ? 7.403 -2.577 -23.976 1.00 98.31 160 ALA A O 1
ATOM 1254 N N . GLY A 1 161 ? 9.062 -3.660 -25.035 1.00 98.12 161 GLY A N 1
ATOM 1255 C CA . GLY A 1 161 ? 9.696 -4.150 -23.813 1.00 98.12 161 GLY A CA 1
ATOM 1256 C C . GLY A 1 161 ? 10.213 -3.017 -22.923 1.00 98.12 161 GLY A C 1
ATOM 1257 O O . GLY A 1 161 ? 9.982 -3.031 -21.714 1.00 98.12 161 GLY A O 1
ATOM 1258 N N . ALA A 1 162 ? 10.834 -1.988 -23.508 1.00 98.31 162 ALA A N 1
ATOM 1259 C CA . ALA A 1 162 ? 11.256 -0.804 -22.763 1.00 98.31 162 ALA A CA 1
ATOM 1260 C C . ALA A 1 162 ? 10.061 -0.060 -22.136 1.00 98.31 162 ALA A C 1
ATOM 1262 O O . ALA A 1 162 ? 10.120 0.335 -20.971 1.00 98.31 162 ALA A O 1
ATOM 1263 N N . ARG A 1 163 ? 8.941 0.073 -22.861 1.00 98.06 163 ARG A N 1
ATOM 1264 C CA . ARG A 1 163 ? 7.693 0.648 -22.325 1.00 98.06 163 ARG A CA 1
ATOM 1265 C C . ARG A 1 163 ? 7.116 -0.183 -21.188 1.00 98.06 163 ARG A C 1
ATOM 1267 O O . ARG A 1 163 ? 6.650 0.407 -20.223 1.00 98.06 163 ARG A O 1
ATOM 1274 N N . ASP A 1 164 ? 7.165 -1.511 -21.267 1.00 98.19 164 ASP A N 1
ATOM 1275 C CA . ASP A 1 164 ? 6.703 -2.379 -20.179 1.00 98.19 164 ASP A CA 1
ATOM 1276 C C . ASP A 1 164 ? 7.530 -2.158 -18.898 1.00 98.19 164 ASP A C 1
ATOM 1278 O O . ASP A 1 164 ? 6.955 -2.078 -17.812 1.00 98.19 164 ASP A O 1
ATOM 1282 N N . ILE A 1 165 ? 8.854 -1.972 -19.012 1.00 97.81 165 ILE A N 1
ATOM 1283 C CA . ILE A 1 165 ? 9.726 -1.613 -17.875 1.00 97.81 165 ILE A CA 1
ATOM 1284 C C . ILE A 1 165 ? 9.324 -0.261 -17.276 1.00 97.81 165 ILE A C 1
ATOM 1286 O O . ILE A 1 165 ? 9.147 -0.158 -16.060 1.00 97.81 165 ILE A O 1
ATOM 1290 N N . VAL A 1 166 ? 9.169 0.767 -18.116 1.00 97.88 166 VAL A N 1
ATOM 1291 C CA . VAL A 1 166 ? 8.789 2.119 -17.675 1.00 97.88 166 VAL A CA 1
ATOM 1292 C C . VAL A 1 166 ? 7.403 2.116 -17.029 1.00 97.88 166 VAL A C 1
ATOM 1294 O O . VAL A 1 166 ? 7.215 2.711 -15.970 1.00 97.88 166 VAL A O 1
ATOM 1297 N N . ALA A 1 167 ? 6.439 1.419 -17.631 1.00 96.69 167 ALA A N 1
ATOM 1298 C CA . ALA A 1 167 ? 5.082 1.305 -17.115 1.00 96.69 167 ALA A CA 1
ATOM 1299 C C . ALA A 1 167 ? 5.062 0.638 -15.737 1.00 96.69 167 ALA A C 1
ATOM 1301 O O . ALA A 1 167 ? 4.406 1.151 -14.833 1.00 96.69 167 ALA A O 1
ATOM 1302 N N . GLU A 1 168 ? 5.809 -0.457 -15.550 1.00 95.38 168 GLU A N 1
ATOM 1303 C CA . GLU A 1 168 ? 5.931 -1.113 -14.245 1.00 95.38 168 GLU A CA 1
ATOM 1304 C C . GLU A 1 168 ? 6.508 -0.145 -13.202 1.00 95.38 168 GLU A C 1
ATOM 1306 O O . GLU A 1 168 ? 5.879 0.072 -12.167 1.00 95.38 168 GLU A O 1
ATOM 1311 N N . LEU A 1 169 ? 7.627 0.516 -13.516 1.00 94.56 169 LEU A N 1
ATOM 1312 C CA . LEU A 1 169 ? 8.298 1.450 -12.609 1.00 94.56 169 LEU A CA 1
ATOM 1313 C C . LEU A 1 169 ? 7.395 2.620 -12.189 1.00 94.56 169 LEU A C 1
ATOM 1315 O O . LEU A 1 169 ? 7.345 2.966 -11.010 1.00 94.56 169 LEU A O 1
ATOM 1319 N N . ILE A 1 170 ? 6.652 3.209 -13.129 1.00 95.25 170 ILE A N 1
ATOM 1320 C CA . ILE A 1 170 ? 5.693 4.284 -12.834 1.00 95.25 170 ILE A CA 1
ATOM 1321 C C . ILE A 1 170 ? 4.517 3.745 -12.009 1.00 95.25 170 ILE A C 1
ATOM 1323 O O . ILE A 1 170 ? 4.097 4.387 -11.050 1.00 95.25 170 ILE A O 1
ATOM 1327 N N . SER A 1 171 ? 3.991 2.565 -12.352 1.00 93.50 171 SER A N 1
ATOM 1328 C CA . SER A 1 171 ? 2.822 1.976 -11.683 1.00 93.50 171 SER A CA 1
ATOM 1329 C C . SER A 1 171 ? 3.089 1.511 -10.248 1.00 93.50 171 SER A C 1
ATOM 1331 O O . SER A 1 171 ? 2.160 1.467 -9.434 1.00 93.50 171 SER A O 1
ATOM 1333 N N . ASP A 1 172 ? 4.342 1.170 -9.941 1.00 93.12 172 ASP A N 1
ATOM 1334 C CA . ASP A 1 172 ? 4.787 0.784 -8.603 1.00 93.12 172 ASP A CA 1
ATOM 1335 C C . ASP A 1 172 ? 5.231 1.976 -7.758 1.00 93.12 172 ASP A C 1
ATOM 1337 O O . ASP A 1 172 ? 5.384 1.828 -6.548 1.00 93.12 172 ASP A O 1
ATOM 1341 N N . ASN A 1 173 ? 5.453 3.147 -8.363 1.00 93.25 173 ASN A N 1
ATOM 1342 C CA . ASN A 1 173 ? 5.923 4.312 -7.631 1.00 93.25 173 ASN A CA 1
ATOM 1343 C C . ASN A 1 173 ? 4.867 4.744 -6.586 1.00 93.25 173 ASN A C 1
ATOM 1345 O O . ASN A 1 173 ? 3.751 5.105 -6.977 1.00 93.25 173 ASN A O 1
ATOM 1349 N N . PRO A 1 174 ? 5.198 4.755 -5.278 1.00 90.12 174 PRO A N 1
ATOM 1350 C CA . PRO A 1 174 ? 4.217 5.019 -4.224 1.00 90.12 174 PRO A CA 1
ATOM 1351 C C . PRO A 1 174 ? 3.507 6.369 -4.388 1.00 90.12 174 PRO A C 1
ATOM 1353 O O . PRO A 1 174 ? 2.296 6.472 -4.190 1.00 90.12 174 PRO A O 1
ATOM 1356 N N . GLU A 1 175 ? 4.244 7.393 -4.818 1.00 92.56 175 GLU A N 1
ATOM 1357 C CA . GLU A 1 175 ? 3.721 8.745 -4.990 1.00 92.56 175 GLU A CA 1
ATOM 1358 C C . GLU A 1 175 ? 2.786 8.844 -6.199 1.00 92.56 175 GLU A C 1
ATOM 1360 O O . GLU A 1 175 ? 1.695 9.409 -6.104 1.00 92.56 175 GLU A O 1
ATOM 1365 N N . VAL A 1 176 ? 3.152 8.221 -7.324 1.00 95.06 176 VAL A N 1
ATOM 1366 C CA . VAL A 1 176 ? 2.276 8.151 -8.505 1.00 95.06 176 VAL A CA 1
ATOM 1367 C C . VAL A 1 176 ? 0.968 7.443 -8.159 1.00 95.06 176 VAL A C 1
ATOM 1369 O O . VAL A 1 176 ? -0.108 7.918 -8.532 1.00 95.06 176 VAL A O 1
ATOM 1372 N N . ARG A 1 177 ? 1.032 6.331 -7.417 1.00 94.00 177 ARG A N 1
ATOM 1373 C CA . ARG A 1 177 ? -0.154 5.580 -6.978 1.00 94.00 177 ARG A CA 1
ATOM 1374 C C . ARG A 1 177 ? -1.059 6.413 -6.079 1.00 94.00 177 ARG A C 1
ATOM 1376 O O . ARG A 1 177 ? -2.273 6.433 -6.298 1.00 94.00 177 ARG A O 1
ATOM 1383 N N . ARG A 1 178 ? -0.469 7.117 -5.107 1.00 92.81 178 ARG A N 1
ATOM 1384 C CA . ARG A 1 178 ? -1.174 8.023 -4.196 1.00 92.81 178 ARG A CA 1
ATOM 1385 C C . ARG A 1 178 ? -1.920 9.107 -4.970 1.00 92.81 178 ARG A C 1
ATOM 1387 O O . ARG A 1 178 ? -3.144 9.171 -4.878 1.00 92.81 178 ARG A O 1
ATOM 1394 N N . ILE A 1 179 ? -1.208 9.869 -5.804 1.00 95.38 179 ILE A N 1
ATOM 1395 C CA . ILE A 1 179 ? -1.788 10.952 -6.613 1.00 95.38 179 ILE A CA 1
ATOM 1396 C C . ILE A 1 179 ? -2.883 10.417 -7.543 1.00 95.38 179 ILE A C 1
ATOM 1398 O O . ILE A 1 179 ? -3.935 11.034 -7.684 1.00 95.38 179 ILE A O 1
ATOM 1402 N N . THR A 1 180 ? -2.661 9.266 -8.183 1.00 95.56 180 THR A N 1
ATOM 1403 C CA . THR A 1 180 ? -3.648 8.677 -9.101 1.00 95.56 180 THR A CA 1
ATOM 1404 C C . THR A 1 180 ? -4.950 8.341 -8.378 1.00 95.56 180 THR A C 1
ATOM 1406 O O . THR A 1 180 ? -6.024 8.666 -8.884 1.00 95.56 180 THR A O 1
ATOM 1409 N N . ARG A 1 181 ? -4.880 7.740 -7.182 1.00 94.44 181 ARG A N 1
ATOM 1410 C CA . ARG A 1 181 ? -6.081 7.474 -6.376 1.00 94.44 181 ARG A CA 1
ATOM 1411 C C . ARG A 1 181 ? -6.772 8.749 -5.919 1.00 94.44 181 ARG A C 1
ATOM 1413 O O . ARG A 1 181 ? -7.991 8.808 -5.998 1.00 94.44 181 ARG A O 1
ATOM 1420 N N . GLU A 1 182 ? -6.022 9.741 -5.448 1.00 94.44 182 GLU A N 1
ATOM 1421 C CA . GLU A 1 182 ? -6.591 11.019 -4.998 1.00 94.44 182 GLU A CA 1
ATOM 1422 C C . GLU A 1 182 ? -7.379 11.690 -6.123 1.00 94.44 182 GLU A C 1
ATOM 1424 O O . GLU A 1 182 ? -8.550 12.013 -5.945 1.00 94.44 182 GLU A O 1
ATOM 1429 N N . LYS A 1 183 ? -6.796 11.766 -7.323 1.00 96.38 183 LYS A N 1
ATOM 1430 C CA . LYS A 1 183 ? -7.475 12.300 -8.510 1.00 96.38 183 LYS A CA 1
ATOM 1431 C C . LYS A 1 183 ? -8.713 11.497 -8.902 1.00 96.38 183 LYS A C 1
ATOM 1433 O O . LYS A 1 183 ? -9.719 12.080 -9.293 1.00 96.38 183 LYS A O 1
ATOM 1438 N N . ALA A 1 184 ? -8.645 10.169 -8.818 1.00 95.75 184 ALA A N 1
ATOM 1439 C CA . ALA A 1 184 ? -9.785 9.310 -9.122 1.00 95.75 184 ALA A CA 1
ATOM 1440 C C . ALA A 1 184 ? -10.938 9.504 -8.124 1.00 95.75 184 ALA A C 1
ATOM 1442 O O . ALA A 1 184 ? -12.095 9.461 -8.528 1.00 95.75 184 ALA A O 1
ATOM 1443 N N . LEU A 1 185 ? -10.635 9.740 -6.844 1.00 94.62 185 LEU A N 1
ATOM 1444 C CA . LEU A 1 185 ? -11.640 10.021 -5.816 1.00 94.62 185 LEU A CA 1
ATOM 1445 C C . LEU A 1 185 ? -12.226 11.431 -5.937 1.00 94.62 185 LEU A C 1
ATOM 1447 O O . LEU A 1 185 ? -13.404 11.619 -5.653 1.00 94.62 185 LEU A O 1
ATOM 1451 N N . GLU A 1 186 ? -11.422 12.411 -6.350 1.00 96.31 186 GLU A N 1
ATOM 1452 C CA . GLU A 1 186 ? -11.857 13.805 -6.457 1.00 96.31 186 GLU A CA 1
ATOM 1453 C C . GLU A 1 186 ? -12.664 14.078 -7.734 1.00 96.31 186 GLU A C 1
ATOM 1455 O O . GLU A 1 186 ? -13.670 14.786 -7.696 1.00 96.31 186 GLU A O 1
ATOM 1460 N N . TRP A 1 187 ? -12.236 13.523 -8.871 1.00 97.00 187 TRP A N 1
ATOM 1461 C CA . TRP A 1 187 ? -12.790 13.861 -10.190 1.00 97.00 187 TRP A CA 1
ATOM 1462 C C . TRP A 1 187 ? -13.426 12.679 -10.924 1.00 97.00 187 TRP A C 1
ATOM 1464 O O . TRP A 1 187 ? -13.951 12.853 -12.024 1.00 97.00 187 TRP A O 1
ATOM 1474 N N . GLY A 1 188 ? -13.370 11.473 -10.359 1.00 95.31 188 GLY A N 1
ATOM 1475 C CA . GLY A 1 188 ? -14.002 10.301 -10.952 1.00 95.31 188 GLY A CA 1
ATOM 1476 C C . GLY A 1 188 ? -15.526 10.402 -10.924 1.00 95.31 188 GLY A C 1
ATOM 1477 O O . GLY A 1 188 ? -16.120 10.857 -9.950 1.00 95.31 188 GLY A O 1
ATOM 1478 N N . SER A 1 189 ? -16.172 9.935 -11.990 1.00 95.50 189 SER A N 1
ATOM 1479 C CA . SER A 1 189 ? -17.621 9.755 -12.033 1.00 95.50 189 SER A CA 1
ATOM 1480 C C . SER A 1 189 ? -17.967 8.270 -11.994 1.00 95.50 189 SER A C 1
ATOM 1482 O O . SER A 1 189 ? -17.385 7.447 -12.704 1.00 95.50 189 SER A O 1
ATOM 1484 N N . VAL A 1 190 ? -18.932 7.917 -11.147 1.00 95.25 190 VAL A N 1
ATOM 1485 C CA . VAL A 1 190 ? -19.504 6.569 -11.122 1.00 95.25 190 VAL A CA 1
ATOM 1486 C C . VAL A 1 190 ? -20.635 6.527 -12.139 1.00 95.25 190 VAL A C 1
ATOM 1488 O O . VAL A 1 190 ? -21.552 7.345 -12.088 1.00 95.25 190 VAL A O 1
ATOM 1491 N N . SER A 1 191 ? -20.569 5.575 -13.065 1.00 93.38 191 SER A N 1
ATOM 1492 C CA . SER A 1 191 ? -21.635 5.316 -14.031 1.00 93.38 191 SER A CA 1
ATOM 1493 C C . SER A 1 191 ? -22.107 3.872 -13.910 1.00 93.38 191 SER A C 1
ATOM 1495 O O . SER A 1 191 ? -21.331 2.976 -13.581 1.00 93.38 191 SER A O 1
ATOM 1497 N N . ALA A 1 192 ? -23.397 3.662 -14.151 1.00 94.12 192 ALA A N 1
ATOM 1498 C CA . ALA A 1 192 ? -24.013 2.348 -14.228 1.00 94.12 192 ALA A CA 1
ATOM 1499 C C . ALA A 1 192 ? -24.784 2.263 -15.548 1.00 94.12 192 ALA A C 1
ATOM 1501 O O . ALA A 1 192 ? -25.492 3.201 -15.915 1.00 94.12 192 ALA A O 1
ATOM 1502 N N . GLY A 1 193 ? -24.625 1.151 -16.259 1.00 90.94 193 GLY A N 1
ATOM 1503 C CA . GLY A 1 193 ? -25.317 0.866 -17.512 1.00 90.94 193 GLY A CA 1
ATOM 1504 C C . GLY A 1 193 ? -25.950 -0.519 -17.463 1.00 90.94 193 GLY A C 1
ATOM 1505 O O . GLY A 1 193 ? -25.437 -1.409 -16.783 1.00 90.94 193 GLY A O 1
ATOM 1506 N N . LYS A 1 194 ? -27.071 -0.697 -18.170 1.00 90.19 194 LYS A N 1
ATOM 1507 C CA . LYS A 1 194 ? -27.664 -2.020 -18.379 1.00 90.19 194 LYS A CA 1
ATOM 1508 C C . LYS A 1 194 ? -26.709 -2.837 -19.254 1.00 90.19 194 LYS A C 1
ATOM 1510 O O . LYS A 1 194 ? -26.216 -2.328 -20.255 1.00 90.19 194 LYS A O 1
ATOM 1515 N N . ILE A 1 195 ? -26.456 -4.085 -18.875 1.00 90.00 195 ILE A N 1
ATOM 1516 C CA . ILE A 1 195 ? -25.798 -5.046 -19.765 1.00 90.00 195 ILE A CA 1
ATOM 1517 C C . ILE A 1 195 ? -26.842 -5.447 -20.809 1.00 90.00 195 ILE A C 1
ATOM 1519 O O . ILE A 1 195 ? -27.946 -5.828 -20.420 1.00 90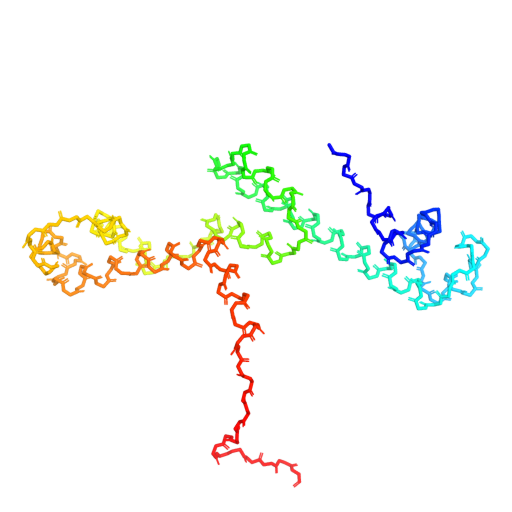.00 195 ILE A O 1
ATOM 1523 N N . ASP A 1 196 ? -26.516 -5.322 -22.096 1.00 85.50 196 ASP A N 1
ATOM 1524 C CA . ASP A 1 196 ? -27.484 -5.422 -23.201 1.00 85.50 196 ASP A CA 1
ATOM 1525 C C . ASP A 1 196 ? -28.404 -6.656 -23.093 1.00 85.50 196 ASP A C 1
ATOM 1527 O O . ASP A 1 196 ? -29.622 -6.520 -23.225 1.00 85.50 196 ASP A O 1
ATOM 1531 N N . ASP A 1 197 ? -27.846 -7.805 -22.699 1.00 86.75 197 ASP A N 1
ATOM 1532 C CA . ASP A 1 197 ? -28.550 -9.089 -22.556 1.00 86.75 197 ASP A CA 1
ATOM 1533 C C . ASP A 1 197 ? -28.826 -9.502 -21.096 1.00 86.75 197 ASP A C 1
ATOM 1535 O O . ASP A 1 197 ? -29.022 -10.680 -20.802 1.00 86.75 197 ASP A O 1
ATOM 1539 N N . ALA A 1 198 ? -28.812 -8.568 -20.140 1.00 83.19 198 ALA A N 1
ATOM 1540 C CA . ALA A 1 198 ? -29.206 -8.896 -18.771 1.00 83.19 198 ALA A CA 1
ATOM 1541 C C . ALA A 1 198 ? -30.707 -9.224 -18.709 1.00 83.19 198 ALA A C 1
ATOM 1543 O O . ALA A 1 198 ? -31.552 -8.328 -18.838 1.00 83.19 198 ALA A O 1
ATOM 1544 N N . GLU A 1 199 ? -31.017 -10.502 -18.481 1.00 78.50 199 GLU A N 1
ATOM 1545 C CA . GLU A 1 199 ? -32.332 -10.958 -18.038 1.00 78.50 199 GLU A CA 1
ATOM 1546 C C . GLU A 1 199 ? -32.540 -10.529 -16.578 1.00 78.50 199 GLU A C 1
ATOM 1548 O O . GLU A 1 199 ? -31.714 -10.789 -15.704 1.00 78.50 199 GLU A O 1
ATOM 1553 N N . ASP A 1 200 ? -33.629 -9.806 -16.328 1.00 76.44 200 ASP A N 1
ATOM 1554 C CA . ASP A 1 200 ? -34.071 -9.459 -14.978 1.00 76.44 200 ASP A CA 1
ATOM 1555 C C . ASP A 1 200 ? -34.919 -10.637 -14.480 1.00 76.44 200 ASP A C 1
ATOM 1557 O O . ASP A 1 200 ? -36.025 -10.835 -14.978 1.00 76.44 200 ASP A O 1
ATOM 1561 N N . GLU A 1 201 ? -34.398 -11.454 -13.555 1.00 71.50 201 GLU A N 1
ATOM 1562 C CA . GLU A 1 201 ? -35.087 -12.633 -12.982 1.00 71.50 201 GLU A CA 1
ATOM 1563 C C . GLU A 1 201 ? -36.282 -12.268 -12.065 1.00 71.50 201 GLU A C 1
ATOM 1565 O O . GLU A 1 201 ? -36.607 -12.996 -11.124 1.00 71.50 201 GLU A O 1
ATOM 1570 N N . ARG A 1 202 ? -36.938 -11.129 -12.297 1.00 59.72 202 ARG A N 1
ATOM 1571 C CA . ARG A 1 202 ? -38.139 -10.719 -11.563 1.00 59.72 202 ARG A CA 1
ATOM 1572 C C . ARG A 1 202 ? -39.418 -11.311 -12.133 1.00 59.72 202 ARG A C 1
ATOM 1574 O O . ARG A 1 202 ? -39.638 -11.201 -13.358 1.00 59.72 202 ARG A O 1
#